Protein AF-A0A383ELG8-F1 (afdb_monomer)

InterPro domains:
  IPR058347 Repeat of unknown function DUF8034 [PF26099] (7-144)

pLDDT: mean 90.19, std 11.23, range [37.0, 98.69]

Solvent-accessible surface area (backbone atoms only — not comparable to full-atom values): 13829 Å² total; per-residue (Å²): 122,75,59,72,79,44,43,66,60,60,70,58,37,57,91,90,68,76,60,49,63,42,65,76,41,77,53,100,89,43,75,39,68,71,36,73,69,72,54,61,62,47,51,51,52,17,67,74,66,47,40,67,75,38,45,52,53,42,52,58,47,56,77,45,38,58,56,72,48,67,64,74,74,69,77,79,60,93,56,56,58,88,58,56,52,21,49,53,34,28,48,70,70,74,23,85,64,41,75,61,47,41,46,50,24,50,47,54,48,27,54,53,15,48,51,48,52,71,69,52,86,58,84,90,60,100,67,64,93,59,56,67,70,72,31,57,48,81,81,53,33,55,56,32,36,34,50,18,53,17,73,55,46,50,72,95,76,47,71,62,71,24,56,34,35,45,26,14,66,88,79,70,39,82,39,71,37,86,53,49,49,57,36,42,58,37,76,56,75,91,47,74,44,70,51,76,42,76,71,46,93,85,59,90,81,66,72,46,79,38,33,16,61,84,58,84,44,77,81,88,76,86,85,80,96,75,79,93,64,135

Mean predicted aligned error: 5.75 Å

Radius of gyration: 20.04 Å; Cα contacts (8 Å, |Δi|>4): 305; chains: 1; bounding box: 47×46×68 Å

Organism: NCBI:txid408172

Structure (mmCIF, N/CA/C/O backbone):
data_AF-A0A383ELG8-F1
#
_entry.id   AF-A0A383ELG8-F1
#
loop_
_atom_site.group_PDB
_atom_site.id
_atom_site.type_symbol
_atom_site.label_atom_id
_atom_site.label_alt_id
_atom_site.label_comp_id
_atom_site.label_asym_id
_atom_site.label_entity_id
_atom_site.label_seq_id
_atom_site.pdbx_PDB_ins_code
_atom_site.Cartn_x
_atom_site.Cartn_y
_atom_site.Cartn_z
_atom_site.occupancy
_atom_site.B_iso_or_equiv
_atom_site.auth_seq_id
_atom_site.auth_comp_id
_atom_site.auth_asym_id
_atom_site.auth_atom_id
_atom_site.pdbx_PDB_model_num
ATOM 1 N N . SER A 1 1 ? 17.542 9.458 -19.291 1.00 38.78 1 SER A N 1
ATOM 2 C CA . SER A 1 1 ? 16.949 8.175 -19.722 1.00 38.78 1 SER A CA 1
ATOM 3 C C . SER A 1 1 ? 16.063 7.657 -18.601 1.00 38.78 1 SER A C 1
ATOM 5 O O . SER A 1 1 ? 16.467 7.790 -17.453 1.00 38.78 1 SER A O 1
ATOM 7 N N . VAL A 1 2 ? 14.877 7.112 -18.900 1.00 37.00 2 VAL A N 1
ATOM 8 C CA . VAL A 1 2 ? 13.980 6.496 -17.893 1.00 37.00 2 VAL A CA 1
ATOM 9 C C . VAL A 1 2 ? 14.554 5.161 -17.383 1.00 37.00 2 VAL A C 1
ATOM 11 O O . VAL A 1 2 ? 14.179 4.702 -16.311 1.00 37.00 2 VAL A O 1
ATOM 14 N N . GLY A 1 3 ? 15.545 4.593 -18.087 1.00 42.16 3 GLY A N 1
ATOM 15 C CA . GLY A 1 3 ? 16.193 3.328 -17.726 1.00 42.16 3 GLY A CA 1
ATOM 16 C C . GLY A 1 3 ? 16.844 3.304 -16.339 1.00 42.16 3 GLY A C 1
ATOM 17 O O . GLY A 1 3 ? 16.884 2.250 -15.719 1.00 42.16 3 GLY A O 1
ATOM 18 N N . ALA A 1 4 ? 17.257 4.453 -15.787 1.00 51.06 4 ALA A N 1
ATOM 19 C CA . ALA A 1 4 ? 17.816 4.513 -14.431 1.00 51.06 4 ALA A CA 1
ATOM 20 C C . ALA A 1 4 ? 16.806 4.094 -13.341 1.00 51.06 4 ALA A C 1
ATOM 22 O O . ALA A 1 4 ? 17.214 3.587 -12.299 1.00 51.06 4 ALA A O 1
ATOM 23 N N . ASN A 1 5 ? 15.500 4.267 -13.585 1.00 52.88 5 ASN A N 1
ATOM 24 C CA . ASN A 1 5 ? 14.454 3.856 -12.641 1.00 52.88 5 ASN A CA 1
ATOM 25 C C . ASN A 1 5 ? 14.253 2.335 -12.630 1.00 52.88 5 ASN A C 1
ATOM 27 O O . ASN A 1 5 ? 13.874 1.777 -11.607 1.00 52.88 5 ASN A O 1
ATOM 31 N N . TRP A 1 6 ? 14.539 1.675 -13.754 1.00 59.53 6 TRP A N 1
ATOM 32 C CA . TRP A 1 6 ? 14.357 0.235 -13.931 1.00 59.53 6 TRP A CA 1
ATOM 33 C C . TRP A 1 6 ? 15.642 -0.560 -13.752 1.00 59.53 6 TRP A C 1
ATOM 35 O O . TRP A 1 6 ? 15.575 -1.779 -13.672 1.00 59.53 6 TRP A O 1
ATOM 45 N N . GLN A 1 7 ? 16.794 0.108 -13.640 1.00 65.62 7 GLN A N 1
ATOM 46 C CA . GLN A 1 7 ? 18.091 -0.542 -13.468 1.00 65.62 7 GLN A CA 1
ATOM 47 C C . GLN A 1 7 ? 18.055 -1.545 -12.311 1.00 65.62 7 GLN A C 1
ATOM 49 O O . GLN A 1 7 ? 18.445 -2.681 -12.497 1.00 65.62 7 GLN A O 1
ATOM 54 N N . LYS A 1 8 ? 17.457 -1.187 -11.167 1.00 65.88 8 LYS A N 1
ATOM 55 C CA . LYS A 1 8 ? 17.310 -2.115 -10.033 1.00 65.88 8 LYS A CA 1
ATOM 56 C C . LYS A 1 8 ? 16.473 -3.352 -10.353 1.00 65.88 8 LYS A C 1
ATOM 58 O O . LYS A 1 8 ? 16.806 -4.429 -9.883 1.00 65.88 8 LYS A O 1
ATOM 63 N N . GLN A 1 9 ? 15.389 -3.195 -11.113 1.00 64.62 9 GLN A N 1
ATOM 64 C CA . GLN A 1 9 ? 14.548 -4.326 -11.504 1.00 64.62 9 GLN A CA 1
ATOM 65 C C . GLN A 1 9 ? 15.221 -5.186 -12.569 1.00 64.62 9 GLN A C 1
ATOM 67 O O . GLN A 1 9 ? 15.068 -6.393 -12.541 1.00 64.62 9 GLN A O 1
ATOM 72 N N . LEU A 1 10 ? 15.978 -4.587 -13.488 1.00 70.94 10 LEU A N 1
ATOM 73 C CA . LEU A 1 10 ? 16.745 -5.328 -14.485 1.00 70.94 10 LEU A CA 1
ATOM 74 C C . LEU A 1 10 ? 17.946 -6.049 -13.856 1.00 70.94 10 LEU A C 1
ATOM 76 O O . LEU A 1 10 ? 18.213 -7.191 -14.208 1.00 70.94 10 LEU A O 1
ATOM 80 N N . ASP A 1 11 ? 18.622 -5.417 -12.895 1.00 73.38 11 ASP A N 1
ATOM 81 C CA . ASP A 1 11 ? 19.733 -5.999 -12.132 1.00 73.38 11 ASP A CA 1
ATOM 82 C C . ASP A 1 11 ? 19.259 -7.123 -11.190 1.00 73.38 11 ASP A C 1
ATOM 84 O O . ASP A 1 11 ? 20.055 -7.976 -10.802 1.00 73.38 11 ASP A O 1
ATOM 88 N N . ALA A 1 12 ? 17.975 -7.126 -10.812 1.00 73.81 12 ALA A N 1
ATOM 89 C CA . ALA A 1 12 ? 17.364 -8.173 -9.993 1.00 73.81 12 ALA A CA 1
ATOM 90 C C . ALA A 1 12 ? 17.005 -9.439 -10.792 1.00 73.81 12 ALA A C 1
ATOM 92 O O . ALA A 1 12 ? 16.760 -10.482 -10.184 1.00 73.81 12 ALA A O 1
ATOM 93 N N . ILE A 1 13 ? 16.999 -9.373 -12.130 1.00 78.19 13 ILE A N 1
ATOM 94 C CA . ILE A 1 13 ? 16.749 -10.537 -12.984 1.00 78.19 13 ILE A CA 1
ATOM 95 C C . ILE A 1 13 ? 17.952 -11.485 -12.873 1.00 78.19 13 ILE A C 1
ATOM 97 O O . ILE A 1 13 ? 19.084 -11.066 -13.142 1.00 78.19 13 ILE A O 1
ATOM 101 N N . PRO A 1 14 ? 17.751 -12.768 -12.518 1.00 77.69 14 PRO A N 1
ATOM 102 C CA . PRO A 1 14 ? 18.849 -13.719 -12.436 1.00 77.69 14 PRO A CA 1
ATOM 103 C C . PRO A 1 14 ? 19.605 -13.838 -13.765 1.00 77.69 14 PRO A C 1
ATOM 105 O O . PRO A 1 14 ? 19.027 -13.811 -14.852 1.00 77.69 14 PRO A O 1
ATOM 108 N N . HIS A 1 15 ? 20.927 -13.987 -13.689 1.00 77.31 15 HIS A N 1
ATOM 109 C CA . HIS A 1 15 ? 21.760 -14.053 -14.886 1.00 77.31 15 HIS A CA 1
ATOM 110 C C . HIS A 1 15 ? 21.336 -15.215 -15.804 1.00 77.31 15 HIS A C 1
ATOM 112 O O . HIS A 1 15 ? 21.420 -16.380 -15.422 1.00 77.31 15 HIS A O 1
ATOM 118 N N . GLY A 1 16 ? 20.976 -14.898 -17.051 1.00 79.44 16 GLY A N 1
ATOM 119 C CA . GLY A 1 16 ? 20.555 -15.875 -18.064 1.00 79.44 16 GLY A CA 1
ATOM 120 C C . GLY A 1 16 ? 19.039 -16.054 -18.184 1.00 79.44 16 GLY A C 1
ATOM 121 O O . GLY A 1 16 ? 18.591 -16.676 -19.148 1.00 79.44 16 GLY A O 1
ATOM 122 N N . GLU A 1 17 ? 18.258 -15.470 -17.274 1.00 83.06 17 GLU A N 1
ATOM 123 C CA . GLU A 1 17 ? 16.799 -15.419 -17.370 1.00 83.06 17 GLU A CA 1
ATOM 124 C C . GLU A 1 17 ? 16.348 -14.391 -18.415 1.00 83.06 17 GLU A C 1
ATOM 126 O O . GLU A 1 17 ? 16.986 -13.358 -18.647 1.00 83.06 17 GLU A O 1
ATOM 131 N N . LYS A 1 18 ? 15.209 -14.668 -19.054 1.00 86.88 18 LYS A N 1
ATOM 132 C CA . LYS A 1 18 ? 14.508 -13.706 -19.911 1.00 86.88 18 LYS A CA 1
ATOM 133 C C . LYS A 1 18 ? 13.308 -13.182 -19.142 1.00 86.88 18 LYS A C 1
ATOM 135 O O . LYS A 1 18 ? 12.544 -13.973 -18.610 1.00 86.88 18 LYS A O 1
ATOM 140 N N . THR A 1 19 ? 13.105 -11.870 -19.150 1.00 89.81 19 THR A N 1
ATOM 141 C CA . THR A 1 19 ? 11.897 -11.262 -18.583 1.00 89.81 19 THR A CA 1
ATOM 142 C C . THR A 1 19 ? 10.970 -10.756 -19.681 1.00 89.81 19 THR A C 1
ATOM 144 O O . THR A 1 19 ? 11.404 -10.453 -20.799 1.00 89.81 19 THR A O 1
ATOM 147 N N . PHE A 1 20 ? 9.690 -10.635 -19.357 1.00 92.06 20 PHE A N 1
ATOM 148 C CA . PHE A 1 20 ? 8.711 -9.984 -20.209 1.00 92.06 20 PHE A CA 1
ATOM 149 C C . PHE A 1 20 ? 8.945 -8.475 -20.280 1.00 92.06 20 PHE A C 1
ATOM 151 O O . PHE A 1 20 ? 9.076 -7.794 -19.266 1.00 92.06 20 PHE A O 1
ATOM 158 N N . LEU A 1 21 ? 8.989 -7.955 -21.506 1.00 91.81 21 LEU A N 1
ATOM 159 C CA . LEU A 1 21 ? 9.166 -6.536 -21.789 1.00 91.81 21 LEU A CA 1
ATOM 160 C C . LEU A 1 21 ? 8.016 -6.041 -22.662 1.00 91.81 21 LEU A C 1
ATOM 162 O O . LEU A 1 21 ? 7.545 -6.751 -23.554 1.00 91.81 21 LEU A O 1
ATOM 166 N N . VAL A 1 22 ? 7.620 -4.791 -22.450 1.00 92.62 22 VAL A N 1
ATOM 167 C CA . VAL A 1 22 ? 6.652 -4.075 -23.287 1.00 92.62 22 VAL A CA 1
ATOM 168 C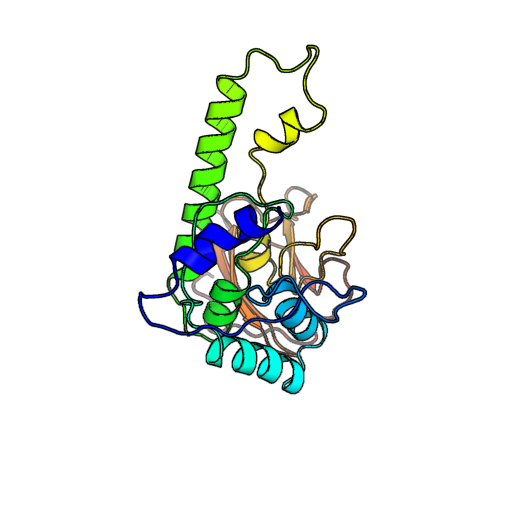 C . VAL A 1 22 ? 7.301 -2.810 -23.852 1.00 92.62 22 VAL A C 1
ATOM 170 O O . VAL A 1 22 ? 8.224 -2.273 -23.234 1.00 92.62 22 VAL A O 1
ATOM 173 N N . PRO A 1 23 ? 6.878 -2.325 -25.029 1.00 94.56 23 PRO A N 1
ATOM 174 C CA . PRO A 1 23 ? 7.469 -1.132 -25.611 1.00 94.56 23 PRO A CA 1
ATOM 175 C C . PRO A 1 23 ? 6.854 0.120 -24.982 1.00 94.56 23 PRO A C 1
ATOM 177 O O . PRO A 1 23 ? 5.633 0.269 -24.945 1.00 94.56 23 PRO A O 1
ATOM 180 N N . TYR A 1 24 ? 7.690 1.042 -24.508 1.00 92.81 24 TYR A N 1
ATOM 181 C CA . TYR A 1 24 ? 7.221 2.278 -23.868 1.00 92.81 24 TYR A CA 1
ATOM 182 C C . TYR A 1 24 ? 7.079 3.444 -24.853 1.00 92.81 24 TYR A C 1
ATOM 184 O O . TYR A 1 24 ? 6.503 4.478 -24.508 1.00 92.81 24 TYR A O 1
ATOM 192 N N . ARG A 1 25 ? 7.620 3.322 -26.073 1.00 93.94 25 ARG A N 1
ATOM 193 C CA . ARG A 1 25 ? 7.633 4.405 -27.064 1.00 93.94 25 ARG A CA 1
ATOM 194 C C . ARG A 1 25 ? 7.343 3.900 -28.468 1.00 93.94 25 ARG A C 1
ATOM 196 O O . ARG A 1 25 ? 7.714 2.787 -28.831 1.00 93.94 25 ARG A O 1
ATOM 203 N N . TYR A 1 26 ? 6.732 4.766 -29.269 1.00 95.81 26 TYR A N 1
ATOM 204 C CA . TYR A 1 26 ? 6.498 4.559 -30.694 1.00 95.81 26 TYR A CA 1
ATOM 205 C C . TYR A 1 26 ? 7.083 5.732 -31.477 1.00 95.81 26 TYR A C 1
ATOM 207 O O . TYR A 1 26 ? 6.899 6.885 -31.085 1.00 95.81 26 TYR A O 1
ATOM 215 N N . GLY A 1 27 ? 7.806 5.446 -32.554 1.00 95.62 27 GLY A N 1
ATOM 216 C CA . GLY A 1 27 ? 8.381 6.454 -33.444 1.00 95.62 27 GLY A CA 1
ATOM 217 C C . GLY A 1 27 ? 8.339 6.004 -34.899 1.00 95.62 27 GLY A C 1
ATOM 218 O O . GLY A 1 27 ? 7.716 4.996 -35.225 1.00 95.62 27 GLY A O 1
ATOM 219 N N . ASP A 1 28 ? 9.041 6.726 -35.771 1.00 96.31 28 ASP A N 1
ATOM 220 C CA . ASP A 1 28 ? 9.007 6.490 -37.224 1.00 96.31 28 ASP A CA 1
ATOM 221 C C . ASP A 1 28 ? 9.488 5.082 -37.628 1.00 96.31 28 ASP A C 1
ATOM 223 O O . ASP A 1 28 ? 9.066 4.549 -38.650 1.00 96.31 28 ASP A O 1
ATOM 227 N N . ALA A 1 29 ? 10.335 4.453 -36.804 1.00 95.19 29 ALA A N 1
ATOM 228 C CA . ALA A 1 29 ? 10.816 3.079 -36.983 1.00 95.19 29 ALA A CA 1
ATOM 229 C C . ALA A 1 29 ? 9.978 2.019 -36.230 1.00 95.19 29 ALA A C 1
ATOM 231 O O . ALA A 1 29 ? 10.386 0.861 -36.136 1.00 95.19 29 ALA A O 1
ATOM 232 N N . GLY A 1 30 ? 8.822 2.398 -35.680 1.00 97.25 30 GLY A N 1
ATOM 233 C CA . GLY A 1 30 ? 7.942 1.531 -34.898 1.00 97.25 30 GLY A CA 1
ATOM 234 C C . GLY A 1 30 ? 8.183 1.601 -33.387 1.00 97.25 30 GLY A C 1
ATOM 235 O O . GLY A 1 30 ? 8.622 2.618 -32.847 1.00 97.25 30 GLY A O 1
ATOM 236 N N . TRP A 1 31 ? 7.838 0.516 -32.690 1.00 96.94 31 TRP A N 1
ATOM 237 C CA . TRP A 1 31 ? 7.945 0.394 -31.234 1.00 96.94 31 TRP A CA 1
ATOM 238 C C . TRP A 1 31 ? 9.399 0.242 -30.766 1.00 96.94 31 TRP A C 1
ATOM 240 O O . TRP A 1 31 ? 10.152 -0.577 -31.292 1.00 96.94 31 TRP A O 1
ATOM 250 N N . PHE A 1 32 ? 9.781 0.988 -29.732 1.00 94.69 32 PHE A N 1
ATOM 251 C CA . PHE A 1 32 ? 11.103 0.929 -29.108 1.00 94.69 32 PHE A CA 1
ATOM 252 C C . PHE A 1 32 ? 11.014 1.216 -27.600 1.00 94.69 32 PHE A C 1
ATOM 254 O O . PHE A 1 32 ? 9.925 1.408 -27.059 1.00 94.69 32 PHE A O 1
ATOM 261 N N . ASP A 1 33 ? 12.167 1.251 -26.922 1.00 90.31 33 ASP A N 1
ATOM 262 C CA . ASP A 1 33 ? 12.258 1.443 -25.464 1.00 90.31 33 ASP A CA 1
ATOM 263 C C . ASP A 1 33 ? 11.552 0.310 -24.693 1.00 90.31 33 ASP A C 1
ATOM 265 O O . ASP A 1 33 ? 10.607 0.531 -23.940 1.00 90.31 33 ASP A O 1
ATOM 269 N N . TRP A 1 34 ? 11.980 -0.929 -24.952 1.00 90.12 34 TRP A N 1
ATOM 270 C CA . TRP A 1 34 ? 11.440 -2.136 -24.323 1.00 90.12 34 TRP A CA 1
ATOM 271 C C . TRP A 1 34 ? 11.890 -2.230 -22.863 1.00 90.12 34 TRP A C 1
ATOM 273 O O . TRP A 1 34 ? 13.088 -2.292 -22.588 1.00 90.12 34 TRP A O 1
ATOM 283 N N . GLN A 1 35 ? 10.935 -2.231 -21.935 1.00 88.25 35 GLN A N 1
ATOM 284 C CA . GLN A 1 35 ? 11.172 -2.205 -20.486 1.00 88.25 35 GLN A CA 1
ATOM 285 C C . GLN A 1 35 ? 10.201 -3.159 -19.765 1.00 88.25 35 GLN A C 1
ATOM 287 O O . GLN A 1 35 ? 9.169 -3.513 -20.348 1.00 88.25 35 GLN A O 1
ATOM 292 N N . PRO A 1 36 ? 10.506 -3.586 -18.521 1.00 88.38 36 PRO A N 1
ATOM 293 C CA . PRO A 1 36 ? 9.551 -4.313 -17.686 1.00 88.38 36 PRO A CA 1
ATOM 294 C C . PRO A 1 36 ? 8.245 -3.530 -17.554 1.00 88.38 36 PRO A C 1
ATOM 296 O O . PRO A 1 36 ? 8.263 -2.299 -17.491 1.00 88.38 36 PRO A O 1
ATOM 299 N N . MET A 1 37 ? 7.111 -4.228 -17.545 1.00 89.31 37 MET A N 1
ATOM 300 C CA . MET A 1 37 ? 5.810 -3.571 -17.459 1.00 89.31 37 MET A CA 1
ATOM 301 C C . MET A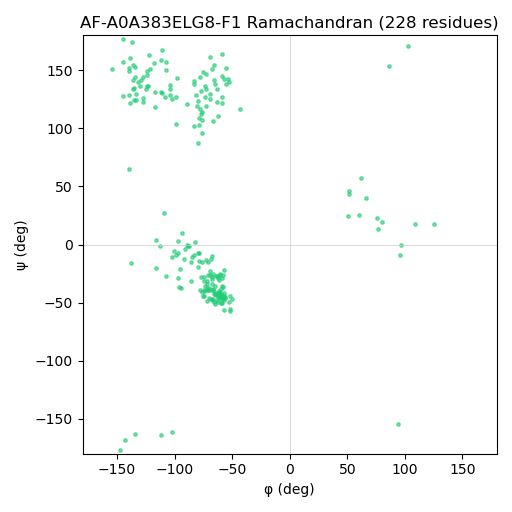 1 37 ? 5.524 -3.194 -16.006 1.00 89.31 37 MET A C 1
ATOM 303 O O . MET A 1 37 ? 5.467 -4.043 -15.129 1.00 89.31 37 MET A O 1
ATOM 307 N N . SER A 1 38 ? 5.276 -1.911 -15.745 1.00 87.50 38 SER A N 1
ATOM 308 C CA . SER A 1 38 ? 4.892 -1.472 -14.400 1.00 87.50 38 SER A CA 1
ATOM 309 C C . SER A 1 38 ? 3.613 -2.171 -13.918 1.00 87.50 38 SER A C 1
ATOM 311 O O . SER A 1 38 ? 2.568 -2.074 -14.568 1.00 87.50 38 SER A O 1
ATOM 313 N N . ALA A 1 39 ? 3.674 -2.792 -12.736 1.00 91.88 39 ALA A N 1
ATOM 314 C CA . ALA A 1 39 ? 2.512 -3.381 -12.069 1.00 91.88 39 ALA A CA 1
ATOM 315 C C . ALA A 1 39 ? 1.499 -2.337 -11.564 1.00 91.88 39 ALA A C 1
ATOM 317 O O . ALA A 1 39 ? 0.364 -2.694 -11.256 1.00 91.88 39 ALA A O 1
ATOM 318 N N . LEU A 1 40 ? 1.874 -1.051 -11.541 1.00 91.06 40 LEU A N 1
ATOM 319 C CA . LEU A 1 40 ? 1.034 0.049 -11.069 1.00 91.06 40 LEU A CA 1
ATOM 320 C C . LEU A 1 40 ? -0.345 0.039 -11.744 1.00 91.06 40 LEU A C 1
ATOM 322 O O . LEU A 1 40 ? -1.359 -0.089 -11.075 1.00 91.06 40 LEU A O 1
ATOM 326 N N . TYR A 1 41 ? -0.434 0.095 -13.073 1.00 92.12 41 TYR A N 1
ATOM 327 C CA . TYR A 1 41 ? -1.754 0.192 -13.712 1.00 92.12 41 TYR A CA 1
ATOM 328 C C . TYR A 1 41 ? -2.617 -1.075 -13.570 1.00 92.12 41 TYR A C 1
ATOM 330 O O . TYR A 1 41 ? -3.785 -0.929 -13.203 1.00 92.12 41 TYR A O 1
ATOM 338 N N . PRO A 1 42 ? -2.102 -2.300 -13.806 1.00 95.81 42 PRO A N 1
ATOM 339 C CA . PRO A 1 42 ? -2.880 -3.520 -13.590 1.00 95.81 42 PRO A CA 1
ATOM 340 C C . PRO A 1 42 ? -3.405 -3.656 -12.158 1.00 95.81 42 PRO A C 1
ATOM 342 O O . PRO A 1 42 ? -4.583 -3.955 -11.973 1.00 95.81 42 PRO A O 1
ATOM 345 N N . VAL A 1 43 ? -2.566 -3.376 -11.153 1.00 96.94 43 VAL A N 1
ATOM 346 C CA . VAL A 1 43 ? -2.962 -3.485 -9.743 1.00 96.94 43 VAL A CA 1
ATOM 347 C C . VAL A 1 43 ? -4.026 -2.454 -9.381 1.00 96.94 43 VAL A C 1
ATOM 349 O O . VAL A 1 43 ? -4.961 -2.789 -8.664 1.00 96.94 43 VAL A O 1
ATOM 352 N N . TYR A 1 44 ? -3.953 -1.225 -9.896 1.00 95.19 44 TYR A N 1
ATOM 353 C CA . TYR A 1 44 ? -4.975 -0.213 -9.607 1.00 95.19 44 TYR A CA 1
ATOM 354 C C . TYR A 1 44 ? -6.301 -0.509 -10.304 1.00 95.19 44 TYR A C 1
ATOM 356 O O . TYR A 1 44 ? -7.356 -0.271 -9.721 1.00 95.19 44 TYR A O 1
ATOM 364 N N . LEU A 1 45 ? -6.262 -1.023 -11.538 1.00 95.94 45 LEU A N 1
ATOM 365 C CA . LEU A 1 45 ? -7.471 -1.437 -12.252 1.00 95.94 45 LEU A CA 1
ATOM 366 C C . LEU A 1 45 ? -8.171 -2.571 -11.508 1.00 95.94 45 LEU A C 1
ATOM 368 O O . LEU A 1 45 ? -9.359 -2.448 -11.216 1.00 95.94 45 LEU A O 1
ATOM 372 N N . TRP A 1 46 ? -7.420 -3.609 -11.126 1.00 98.00 46 TRP A N 1
ATOM 373 C CA . TRP A 1 46 ? -7.932 -4.677 -10.273 1.00 98.00 46 TRP A CA 1
ATOM 374 C C . TRP A 1 46 ? -8.452 -4.140 -8.941 1.00 98.00 46 TRP A C 1
ATOM 376 O O . TRP A 1 46 ? -9.545 -4.503 -8.523 1.00 98.00 46 TRP A O 1
ATOM 386 N N . HIS A 1 47 ? -7.710 -3.252 -8.279 1.00 97.19 47 HIS A N 1
ATOM 387 C CA . HIS A 1 47 ? -8.111 -2.7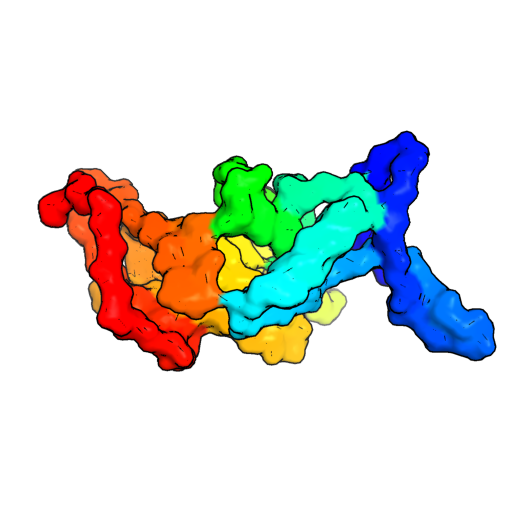26 -6.979 1.00 97.19 47 HIS A CA 1
ATOM 388 C C . HIS A 1 47 ? -9.438 -1.958 -7.047 1.00 97.19 47 HIS A C 1
ATOM 390 O O . HIS A 1 47 ? -10.296 -2.108 -6.178 1.00 97.19 47 HIS A O 1
ATOM 396 N N . LEU A 1 48 ? -9.626 -1.155 -8.095 1.00 94.75 48 LEU A N 1
ATOM 397 C CA . LEU A 1 48 ? -10.831 -0.353 -8.268 1.00 94.75 48 LEU A CA 1
ATOM 398 C C . LEU A 1 48 ? -12.035 -1.200 -8.697 1.00 94.75 48 LEU A C 1
ATOM 400 O O . LEU A 1 48 ? -13.156 -0.939 -8.262 1.00 94.75 48 LEU A O 1
ATOM 404 N N . SER A 1 49 ? -11.819 -2.181 -9.573 1.00 96.25 49 SER A N 1
ATOM 405 C CA . SER A 1 49 ? -12.896 -2.999 -10.129 1.00 96.25 49 SER A CA 1
ATOM 406 C C . SER A 1 49 ? -13.264 -4.188 -9.241 1.00 96.25 49 SER A C 1
ATOM 408 O O . SER A 1 49 ? -14.417 -4.618 -9.249 1.00 96.25 49 SER A O 1
ATOM 410 N N . MET A 1 50 ? -12.282 -4.725 -8.510 1.00 96.25 50 MET A N 1
ATOM 411 C CA . MET A 1 50 ? -12.311 -6.007 -7.800 1.00 96.25 50 MET A CA 1
ATOM 412 C C . MET A 1 50 ? -12.774 -7.183 -8.675 1.00 96.25 50 MET A C 1
ATOM 414 O O . MET A 1 50 ? -13.297 -8.169 -8.161 1.00 96.25 50 MET A O 1
ATOM 418 N N . ARG A 1 51 ? -12.623 -7.080 -10.002 1.00 97.94 51 ARG A N 1
ATOM 419 C CA . ARG A 1 51 ? -13.049 -8.118 -10.945 1.00 97.94 51 ARG A CA 1
ATOM 420 C C . ARG A 1 51 ? -11.994 -9.210 -11.077 1.00 97.94 51 ARG A C 1
ATOM 422 O O . ARG A 1 51 ? -10.803 -8.920 -11.203 1.00 97.94 51 ARG A O 1
ATOM 429 N N . ASP A 1 52 ? -12.453 -10.452 -11.173 1.00 97.81 52 ASP A N 1
ATOM 430 C CA . ASP A 1 52 ? -11.581 -11.615 -11.364 1.00 97.81 52 ASP A CA 1
ATOM 431 C C . ASP A 1 52 ? -10.763 -11.515 -12.660 1.00 97.81 52 ASP A C 1
ATOM 433 O O . ASP A 1 52 ? -9.576 -11.819 -12.667 1.00 97.81 52 ASP A O 1
ATOM 437 N N . ASP A 1 53 ? -11.344 -10.998 -13.749 1.00 98.06 53 ASP A N 1
ATOM 438 C CA . ASP A 1 53 ? -10.620 -10.873 -15.017 1.00 98.06 53 ASP A CA 1
ATOM 439 C C . ASP A 1 53 ? -9.505 -9.821 -14.971 1.00 98.06 53 ASP A C 1
ATOM 441 O O . ASP A 1 53 ? -8.547 -9.950 -15.731 1.00 98.06 53 ASP A O 1
ATOM 445 N N . ASP A 1 54 ? -9.610 -8.804 -14.103 1.00 98.31 54 ASP A N 1
ATOM 446 C CA . ASP A 1 54 ? -8.523 -7.862 -13.812 1.00 98.31 54 ASP A CA 1
ATOM 447 C C . ASP A 1 54 ? -7.435 -8.513 -12.952 1.00 98.31 54 ASP A C 1
ATOM 449 O O . ASP A 1 54 ? -6.250 -8.330 -13.238 1.00 98.31 54 ASP A O 1
ATOM 453 N N . TRP A 1 55 ? -7.822 -9.333 -11.968 1.00 98.00 55 TRP A N 1
ATOM 454 C CA . TRP A 1 55 ? -6.881 -10.128 -11.174 1.00 98.00 55 TRP A CA 1
ATOM 455 C C . TRP A 1 55 ? -6.067 -11.081 -12.052 1.00 98.00 55 TRP A C 1
ATOM 457 O O . TRP A 1 55 ? -4.842 -11.118 -11.972 1.00 98.00 55 TRP A O 1
ATOM 467 N N . GLU A 1 56 ? -6.718 -11.772 -12.989 1.00 98.19 56 GLU A N 1
ATOM 468 C CA . GLU A 1 56 ? -6.035 -12.619 -13.966 1.00 98.19 56 GLU A CA 1
ATOM 469 C C . GLU A 1 56 ? -5.020 -11.837 -14.820 1.00 98.19 56 GLU A C 1
ATOM 471 O O . GLU A 1 56 ? -4.033 -12.411 -15.278 1.00 98.19 56 GLU A O 1
ATOM 476 N N . ARG A 1 57 ? -5.222 -10.528 -15.071 1.00 97.00 57 ARG A N 1
ATOM 477 C CA . ARG A 1 57 ? -4.214 -9.702 -15.772 1.00 97.00 57 ARG A CA 1
ATOM 478 C C . ARG A 1 57 ? -2.967 -9.515 -14.912 1.00 97.00 57 ARG A C 1
ATOM 480 O O . ARG A 1 57 ? -1.870 -9.542 -15.467 1.00 97.00 57 ARG A O 1
ATOM 487 N N . VAL A 1 58 ? -3.140 -9.326 -13.602 1.00 97.75 58 VAL A N 1
ATOM 488 C CA . VAL A 1 58 ? -2.046 -9.199 -12.627 1.00 97.75 58 VAL A CA 1
ATOM 489 C C . VAL A 1 58 ? -1.270 -10.513 -12.534 1.00 97.75 58 VAL A C 1
ATOM 491 O O . VAL A 1 58 ? -0.056 -10.502 -12.716 1.00 97.75 58 VAL A O 1
ATOM 494 N N . GLU A 1 59 ? -1.959 -11.645 -12.376 1.00 97.62 59 GLU A N 1
ATOM 495 C CA . GLU A 1 59 ? -1.331 -12.976 -12.320 1.00 97.62 59 GLU A CA 1
ATOM 496 C C . GLU A 1 59 ? -0.565 -13.296 -13.614 1.00 97.62 59 GLU A C 1
ATOM 498 O O . GLU A 1 59 ? 0.609 -13.656 -13.569 1.00 97.62 59 GLU A O 1
ATOM 503 N N . ARG A 1 60 ? -1.160 -13.053 -14.792 1.00 96.31 60 ARG A N 1
ATOM 504 C CA . ARG A 1 60 ? -0.459 -13.250 -16.077 1.00 96.31 60 ARG A CA 1
ATOM 505 C C . ARG A 1 60 ? 0.765 -12.356 -16.248 1.00 96.31 60 ARG A C 1
ATOM 507 O O . ARG A 1 60 ? 1.649 -12.701 -17.032 1.00 96.31 60 ARG A O 1
ATOM 514 N N . LEU A 1 61 ? 0.784 -11.174 -15.628 1.00 95.62 61 LEU A N 1
ATOM 515 C CA . LEU A 1 61 ? 1.968 -10.320 -15.636 1.00 95.62 61 LEU A CA 1
ATOM 516 C C . LEU A 1 61 ? 3.048 -10.928 -14.737 1.00 95.62 61 LEU A C 1
ATOM 518 O O . LEU A 1 61 ? 4.172 -11.099 -15.199 1.00 95.62 61 LEU A O 1
ATOM 522 N N . GLN A 1 62 ? 2.690 -11.325 -13.514 1.00 95.12 62 GLN A N 1
ATOM 523 C CA . GLN A 1 62 ? 3.597 -11.982 -12.574 1.00 95.12 62 GLN A CA 1
ATOM 524 C C . GLN A 1 62 ? 4.231 -13.250 -13.159 1.00 95.12 62 GLN A C 1
ATOM 526 O O . GLN A 1 62 ? 5.442 -13.409 -13.085 1.00 95.12 62 GLN A O 1
ATOM 531 N N . GLU A 1 63 ? 3.446 -14.120 -13.800 1.00 94.44 63 GLU A N 1
ATOM 532 C CA . GLU A 1 63 ? 3.937 -15.355 -14.435 1.00 94.44 63 GLU A CA 1
ATOM 533 C C . GLU A 1 63 ? 4.963 -15.110 -15.552 1.00 94.44 63 GLU A C 1
ATOM 535 O O . GLU A 1 63 ? 5.760 -15.989 -15.881 1.00 94.44 63 GLU A O 1
ATOM 540 N N . LYS A 1 64 ? 4.910 -13.937 -16.188 1.00 92.38 64 LYS A N 1
ATOM 541 C CA . LYS A 1 64 ? 5.759 -13.581 -17.328 1.00 92.38 64 LYS A CA 1
ATOM 542 C C . LYS A 1 64 ? 7.005 -12.797 -16.929 1.00 92.38 64 LYS A C 1
ATOM 544 O O . LYS A 1 64 ? 7.955 -12.732 -17.714 1.00 92.38 64 LYS A O 1
ATOM 549 N N . GLU A 1 65 ? 7.000 -12.159 -15.766 1.00 90.50 65 GLU A N 1
ATOM 550 C CA . GLU A 1 65 ? 8.159 -11.441 -15.255 1.00 90.50 65 GLU A CA 1
ATOM 551 C C . GLU A 1 65 ? 9.128 -12.395 -14.555 1.00 90.50 65 GLU A C 1
ATOM 553 O O . GLU A 1 65 ? 8.733 -13.257 -13.781 1.00 90.50 65 GLU A O 1
ATOM 558 N N . ALA A 1 66 ? 10.425 -12.205 -14.791 1.00 88.88 66 ALA A N 1
ATOM 559 C CA . ALA A 1 66 ? 11.464 -12.975 -14.103 1.00 88.88 66 ALA A CA 1
ATOM 560 C C . ALA A 1 66 ? 11.766 -12.453 -12.682 1.00 88.88 66 ALA A C 1
ATOM 562 O O . ALA A 1 66 ? 12.550 -13.056 -11.952 1.00 88.88 66 ALA A O 1
ATOM 563 N N . ASN A 1 67 ? 11.193 -11.307 -12.303 1.00 85.75 67 ASN A N 1
ATOM 564 C CA . ASN A 1 67 ? 11.440 -10.671 -11.014 1.00 85.75 67 ASN A CA 1
ATOM 565 C C . ASN A 1 67 ? 10.660 -11.360 -9.895 1.00 85.75 67 ASN A C 1
ATOM 567 O O . ASN A 1 67 ? 9.508 -11.749 -10.067 1.00 85.75 67 ASN A O 1
ATOM 571 N N . ASP A 1 68 ? 11.262 -11.431 -8.711 1.00 89.88 68 ASP A N 1
ATOM 572 C CA . ASP A 1 68 ? 10.581 -11.919 -7.516 1.00 89.88 68 ASP A CA 1
ATOM 573 C C . ASP A 1 68 ? 9.630 -10.847 -6.961 1.00 89.88 68 ASP A C 1
ATOM 575 O O . ASP A 1 68 ? 10.046 -9.849 -6.365 1.00 89.88 68 ASP A O 1
ATOM 579 N N . TRP A 1 69 ? 8.330 -11.080 -7.146 1.00 94.00 69 TRP A N 1
ATOM 580 C CA . TRP A 1 69 ? 7.263 -10.189 -6.694 1.00 94.00 69 TRP A CA 1
ATOM 581 C C . TRP A 1 69 ? 7.131 -10.109 -5.173 1.00 94.00 69 TRP A C 1
ATOM 583 O O . TRP A 1 69 ? 6.421 -9.236 -4.694 1.00 94.00 69 TRP A O 1
ATOM 593 N N . ASN A 1 70 ? 7.803 -10.962 -4.395 1.00 95.44 70 ASN A N 1
ATOM 594 C CA . ASN A 1 70 ? 7.781 -10.873 -2.935 1.00 95.44 70 ASN A CA 1
ATOM 595 C C . ASN A 1 70 ? 8.812 -9.884 -2.374 1.00 95.44 70 ASN A C 1
ATOM 597 O O . ASN A 1 70 ? 8.769 -9.554 -1.184 1.00 95.44 70 ASN A O 1
ATOM 601 N N . GLN A 1 71 ? 9.742 -9.386 -3.194 1.00 92.75 71 GLN A N 1
ATOM 602 C CA . GLN A 1 71 ? 10.798 -8.510 -2.698 1.00 92.75 71 GLN A CA 1
ATOM 603 C C . GLN A 1 71 ? 10.288 -7.111 -2.360 1.00 92.75 71 GLN A C 1
ATOM 605 O O . GLN A 1 71 ? 9.559 -6.465 -3.106 1.00 92.75 71 GLN A O 1
ATOM 610 N N . VAL A 1 72 ? 10.752 -6.623 -1.213 1.00 93.81 72 VAL A N 1
ATOM 611 C CA . VAL A 1 72 ? 10.559 -5.251 -0.745 1.00 93.81 72 VAL A CA 1
ATOM 612 C C . VAL A 1 72 ? 11.933 -4.603 -0.643 1.00 93.81 72 VAL A C 1
ATOM 614 O O . VAL A 1 72 ? 12.845 -5.174 -0.034 1.00 93.81 72 VAL A O 1
ATOM 617 N N . HIS A 1 73 ? 12.079 -3.401 -1.199 1.00 90.19 73 HIS A N 1
ATOM 618 C CA . HIS A 1 73 ? 13.332 -2.656 -1.177 1.00 90.19 73 HIS A CA 1
ATOM 619 C C . HIS A 1 73 ? 13.117 -1.242 -0.646 1.00 90.19 73 HIS A C 1
ATOM 621 O O . HIS A 1 73 ? 12.148 -0.570 -0.965 1.00 90.19 73 HIS A O 1
ATOM 627 N N . SER A 1 74 ? 14.087 -0.715 0.098 1.00 88.88 74 SER A N 1
ATOM 628 C CA . SER A 1 74 ? 14.062 0.705 0.444 1.00 88.88 74 SER A CA 1
ATOM 629 C C . SER A 1 74 ? 14.546 1.541 -0.746 1.00 88.88 74 SER A C 1
ATOM 631 O O . SER A 1 74 ? 15.732 1.537 -1.094 1.00 88.88 74 SER A O 1
ATOM 633 N N . PHE A 1 75 ? 13.641 2.272 -1.395 1.00 85.19 75 PHE A N 1
ATOM 634 C CA . PHE A 1 75 ? 13.979 3.223 -2.456 1.00 85.19 75 PHE A CA 1
ATOM 635 C C . PHE A 1 75 ? 13.062 4.449 -2.430 1.00 85.19 75 PHE A C 1
ATOM 637 O O . PHE A 1 75 ? 12.187 4.584 -1.582 1.00 85.19 75 PHE A O 1
ATOM 644 N N . ARG A 1 76 ? 13.342 5.395 -3.326 1.00 79.62 76 ARG A N 1
ATOM 645 C CA . ARG A 1 76 ? 12.513 6.569 -3.580 1.00 79.62 76 ARG A CA 1
ATOM 646 C C . ARG A 1 76 ? 12.368 6.707 -5.080 1.00 79.62 76 ARG A C 1
ATOM 648 O O . ARG A 1 76 ? 13.379 6.829 -5.771 1.00 79.62 76 ARG A O 1
ATOM 655 N N . ASP A 1 77 ? 11.137 6.746 -5.554 1.00 79.81 77 ASP A N 1
ATOM 656 C CA . ASP A 1 77 ? 10.810 7.129 -6.917 1.00 79.81 77 ASP A CA 1
ATOM 657 C C . ASP A 1 77 ? 10.053 8.474 -6.914 1.00 79.81 77 ASP A C 1
ATOM 659 O O . ASP A 1 77 ? 10.118 9.244 -5.949 1.00 79.81 77 ASP A O 1
ATOM 663 N N . LYS A 1 78 ? 9.397 8.816 -8.024 1.00 79.06 78 LYS A N 1
ATOM 664 C CA . LYS A 1 78 ? 8.605 10.047 -8.115 1.00 79.06 78 LYS A CA 1
ATOM 665 C C . LYS A 1 78 ? 7.248 9.926 -7.410 1.00 79.06 78 LYS A C 1
ATOM 667 O O . LYS A 1 78 ? 6.727 10.946 -6.967 1.00 79.06 78 LYS A O 1
ATOM 672 N N . HIS A 1 79 ? 6.696 8.717 -7.326 1.00 80.81 79 HIS A N 1
ATOM 673 C CA . HIS A 1 79 ? 5.388 8.440 -6.734 1.00 80.81 79 HIS A CA 1
ATOM 674 C C . HIS A 1 79 ? 5.459 8.233 -5.213 1.00 80.81 79 HIS A C 1
ATOM 676 O O . HIS A 1 79 ? 4.433 8.317 -4.540 1.00 80.81 79 HIS A O 1
ATOM 682 N N . ASP A 1 80 ? 6.666 8.011 -4.680 1.00 85.19 80 ASP A N 1
ATOM 683 C CA . ASP A 1 80 ? 6.882 7.460 -3.340 1.00 85.19 80 ASP A CA 1
ATOM 684 C C . ASP A 1 80 ? 6.071 6.160 -3.169 1.00 85.19 80 ASP A C 1
ATOM 686 O O . ASP A 1 80 ? 5.370 5.980 -2.176 1.00 85.19 80 ASP A O 1
ATOM 690 N N . ALA A 1 81 ? 6.122 5.329 -4.220 1.00 87.81 81 ALA A N 1
ATOM 691 C CA . ALA A 1 81 ? 5.383 4.081 -4.413 1.00 87.81 81 ALA A CA 1
ATOM 692 C C . ALA A 1 81 ? 6.323 2.972 -4.937 1.00 87.81 81 ALA A C 1
ATOM 694 O O . ALA A 1 81 ? 7.549 3.132 -4.940 1.00 87.81 81 ALA A O 1
ATOM 695 N N . GLY A 1 82 ? 5.747 1.900 -5.485 1.00 89.38 82 GLY A N 1
ATOM 696 C CA . GLY A 1 82 ? 6.456 0.853 -6.217 1.00 89.38 82 GLY A CA 1
ATOM 697 C C . GLY A 1 82 ? 6.556 -0.479 -5.471 1.00 89.38 82 GLY A C 1
ATOM 698 O O . GLY A 1 82 ? 7.397 -1.310 -5.817 1.00 89.38 82 GLY A O 1
ATOM 699 N N . HIS A 1 83 ? 5.719 -0.680 -4.452 1.00 94.56 83 HIS A N 1
ATOM 700 C CA . HIS A 1 83 ? 5.534 -1.956 -3.763 1.00 94.56 83 HIS A CA 1
ATOM 701 C C . HIS A 1 83 ? 4.175 -2.601 -4.068 1.00 94.56 83 HIS A C 1
ATOM 703 O O . HIS A 1 83 ? 3.657 -3.367 -3.255 1.00 94.56 83 HIS A O 1
ATOM 709 N N . GLU A 1 84 ? 3.584 -2.325 -5.234 1.00 95.50 84 GLU A N 1
ATOM 710 C CA . GLU A 1 84 ? 2.327 -2.947 -5.656 1.00 95.50 84 GLU A CA 1
ATOM 711 C C . GLU A 1 84 ? 2.459 -4.471 -5.765 1.00 95.50 84 GLU A C 1
ATOM 713 O O . GLU A 1 84 ? 1.601 -5.180 -5.246 1.00 95.50 84 GLU A O 1
ATOM 718 N N . GLN A 1 85 ? 3.543 -4.974 -6.370 1.00 96.19 85 GLN A N 1
ATOM 719 C CA . GLN A 1 85 ? 3.803 -6.414 -6.519 1.00 96.19 85 GLN A CA 1
ATOM 720 C C . GLN A 1 85 ? 3.838 -7.175 -5.177 1.00 96.19 85 GLN A C 1
ATOM 722 O O . GLN A 1 85 ? 3.033 -8.096 -4.993 1.00 96.19 85 GLN A O 1
ATOM 727 N N . PRO A 1 86 ? 4.692 -6.803 -4.200 1.00 97.50 86 PRO A N 1
ATOM 728 C CA . PRO A 1 86 ? 4.743 -7.523 -2.930 1.00 97.50 86 PRO A CA 1
ATOM 729 C C . PRO A 1 86 ? 3.474 -7.349 -2.096 1.00 97.50 86 PRO A C 1
ATOM 731 O O . PRO A 1 86 ? 3.119 -8.272 -1.360 1.00 97.50 86 PRO A O 1
ATOM 734 N N . TRP A 1 87 ? 2.761 -6.229 -2.249 1.00 98.38 87 TRP A N 1
ATOM 735 C CA . TRP A 1 87 ? 1.476 -6.003 -1.594 1.00 98.38 87 TRP A CA 1
ATOM 736 C C . TRP A 1 87 ? 0.375 -6.931 -2.114 1.00 98.38 87 TRP A C 1
ATOM 738 O O . TRP A 1 87 ? -0.317 -7.557 -1.311 1.00 98.38 87 TRP A O 1
ATOM 748 N N . VAL A 1 88 ? 0.215 -7.078 -3.435 1.00 98.06 88 VAL A N 1
ATOM 749 C CA . VAL A 1 88 ? -0.814 -7.983 -3.975 1.00 98.06 88 VAL A CA 1
ATOM 750 C C . VAL A 1 88 ? -0.507 -9.446 -3.672 1.00 98.06 88 VAL A C 1
ATOM 752 O O . VAL A 1 88 ? -1.425 -10.203 -3.366 1.00 98.06 88 VAL A O 1
ATOM 755 N N . ASN A 1 89 ? 0.772 -9.839 -3.636 1.00 98.12 89 ASN A N 1
ATOM 756 C CA . ASN A 1 89 ? 1.146 -11.174 -3.169 1.00 98.12 89 ASN A CA 1
ATOM 757 C C . ASN A 1 89 ? 0.826 -11.383 -1.686 1.00 98.12 89 ASN A C 1
ATOM 759 O O . ASN A 1 89 ? 0.424 -12.482 -1.310 1.00 98.12 89 ASN A O 1
ATOM 763 N N . PHE A 1 90 ? 0.966 -10.358 -0.843 1.00 98.69 90 PHE A N 1
ATOM 764 C CA . PHE A 1 90 ? 0.535 -10.433 0.552 1.00 98.69 90 PHE A CA 1
ATOM 765 C C . PHE A 1 90 ? -0.978 -10.635 0.662 1.00 98.69 90 PHE A C 1
ATOM 767 O O . PHE A 1 90 ? -1.410 -11.560 1.347 1.00 98.69 90 PHE A O 1
ATOM 774 N N . LEU A 1 91 ? -1.773 -9.851 -0.074 1.00 98.38 91 LEU A N 1
ATOM 775 C CA . LEU A 1 91 ? -3.234 -9.998 -0.108 1.00 98.38 91 LEU A CA 1
ATOM 776 C C . LEU A 1 91 ? -3.683 -11.368 -0.643 1.00 98.38 91 LEU A C 1
ATOM 778 O O . LEU A 1 91 ? -4.721 -11.876 -0.226 1.00 98.38 91 LEU A O 1
ATOM 782 N N . ALA A 1 92 ? -2.896 -11.975 -1.534 1.00 97.19 92 ALA A N 1
ATOM 783 C CA . ALA A 1 92 ? -3.099 -13.332 -2.039 1.00 97.19 92 ALA A CA 1
ATOM 784 C C . ALA A 1 92 ? -2.550 -14.438 -1.108 1.00 97.19 92 ALA A C 1
ATOM 786 O O . ALA A 1 92 ? -2.599 -15.617 -1.456 1.00 97.19 92 ALA A O 1
ATOM 787 N N . GLY A 1 93 ? -1.995 -14.083 0.058 1.00 97.69 93 GLY A N 1
ATOM 788 C CA . GLY A 1 93 ? -1.453 -15.027 1.042 1.00 97.69 93 GLY A CA 1
ATOM 789 C C . GLY A 1 93 ? -0.078 -15.618 0.698 1.00 97.69 93 GLY A C 1
ATOM 790 O O . GLY A 1 93 ? 0.340 -16.590 1.322 1.00 97.69 93 GLY A O 1
ATOM 791 N N . ARG A 1 94 ? 0.637 -15.056 -0.284 1.00 97.62 94 ARG A N 1
ATOM 792 C CA . ARG A 1 94 ? 1.930 -15.552 -0.802 1.00 97.62 94 ARG A CA 1
ATOM 793 C C . ARG A 1 94 ? 3.160 -14.800 -0.274 1.00 97.62 94 ARG A C 1
ATOM 795 O O . ARG A 1 94 ? 4.280 -15.198 -0.584 1.00 97.62 94 ARG A O 1
ATOM 802 N N . ASN A 1 95 ? 2.964 -13.726 0.497 1.00 98.00 95 ASN A N 1
ATOM 803 C CA . ASN A 1 95 ? 4.033 -12.855 1.007 1.00 98.00 95 ASN A CA 1
ATOM 804 C C . ASN A 1 95 ? 3.773 -12.427 2.463 1.00 98.00 95 ASN A C 1
ATOM 806 O O . ASN A 1 95 ? 3.479 -11.268 2.743 1.00 98.00 95 ASN A O 1
ATOM 810 N N . SER A 1 96 ? 3.777 -13.377 3.401 1.00 97.88 96 SER A N 1
ATOM 811 C CA . SER A 1 96 ? 3.322 -13.150 4.785 1.00 97.88 96 SER A CA 1
ATOM 812 C C . SER A 1 96 ? 4.193 -12.186 5.603 1.00 97.88 96 SER A C 1
ATOM 814 O O . SER A 1 96 ? 3.702 -11.583 6.551 1.00 97.88 96 SER A O 1
ATOM 816 N N . ASP A 1 97 ? 5.474 -12.042 5.259 1.00 98.00 97 ASP A N 1
ATOM 817 C CA . ASP A 1 97 ? 6.448 -11.140 5.894 1.00 98.00 97 ASP A CA 1
ATOM 818 C C . ASP A 1 97 ? 6.375 -9.698 5.358 1.00 98.00 97 ASP A C 1
ATOM 820 O O . ASP A 1 97 ? 6.981 -8.783 5.927 1.00 98.00 97 ASP A O 1
ATOM 824 N N . TYR A 1 98 ? 5.611 -9.464 4.287 1.00 98.50 98 TYR A N 1
ATOM 825 C CA . TYR A 1 98 ? 5.460 -8.154 3.662 1.00 98.50 98 TYR A CA 1
ATOM 826 C C . TYR A 1 98 ? 5.107 -7.020 4.639 1.00 98.50 98 TYR A C 1
ATOM 828 O O . TYR A 1 98 ? 5.789 -5.992 4.568 1.00 98.50 98 TYR A O 1
ATOM 836 N N . PRO A 1 99 ? 4.130 -7.152 5.568 1.00 98.50 99 PRO A N 1
ATOM 837 C CA . PRO A 1 99 ? 3.767 -6.052 6.462 1.00 98.50 99 PRO A CA 1
ATOM 838 C C . PRO A 1 99 ? 4.925 -5.541 7.320 1.00 98.50 99 PRO A C 1
ATOM 840 O O . PRO A 1 99 ? 5.034 -4.339 7.565 1.00 98.50 99 PRO A O 1
ATOM 843 N N . GLU A 1 100 ? 5.815 -6.426 7.766 1.00 98.25 100 GLU A N 1
ATOM 844 C CA . GLU A 1 100 ? 7.006 -6.035 8.524 1.00 98.25 100 GLU A CA 1
ATOM 845 C C . GLU A 1 100 ? 8.059 -5.414 7.602 1.00 98.25 100 GLU A C 1
ATOM 847 O O . GLU A 1 100 ? 8.618 -4.353 7.902 1.00 98.25 100 GLU A O 1
ATOM 852 N N . ARG A 1 101 ? 8.289 -6.029 6.437 1.00 98.19 101 ARG A N 1
ATOM 853 C CA . ARG A 1 101 ? 9.312 -5.585 5.484 1.00 98.19 101 ARG A CA 1
ATOM 854 C C . ARG A 1 101 ? 9.023 -4.214 4.894 1.00 98.19 101 ARG A C 1
ATOM 856 O O . ARG A 1 101 ? 9.944 -3.402 4.812 1.00 98.19 101 ARG A O 1
ATOM 863 N N . ILE A 1 102 ? 7.778 -3.921 4.513 1.00 97.69 102 ILE A N 1
ATOM 864 C CA . ILE A 1 102 ? 7.419 -2.609 3.958 1.00 97.69 102 ILE A CA 1
ATOM 865 C C . ILE A 1 102 ? 7.571 -1.505 5.007 1.00 97.69 102 ILE A C 1
ATOM 867 O O . ILE A 1 102 ? 8.148 -0.459 4.718 1.00 97.69 102 ILE A O 1
ATOM 871 N N . GLN A 1 103 ? 7.180 -1.763 6.259 1.00 96.81 103 GLN A N 1
ATOM 872 C CA . GLN A 1 103 ? 7.404 -0.819 7.356 1.00 96.81 103 GLN A CA 1
ATOM 873 C C . GLN A 1 103 ? 8.896 -0.579 7.599 1.00 96.81 103 GLN A C 1
ATOM 875 O O . GLN A 1 103 ? 9.311 0.569 7.768 1.00 96.81 103 GLN A O 1
ATOM 880 N N . GLN A 1 104 ? 9.722 -1.628 7.559 1.00 96.88 104 GLN A N 1
ATOM 881 C CA . GLN A 1 104 ? 11.171 -1.487 7.690 1.00 96.88 104 GLN A CA 1
ATOM 882 C C . GLN A 1 104 ? 11.775 -0.688 6.523 1.00 96.88 104 GLN A C 1
ATOM 884 O O . GLN A 1 104 ? 12.594 0.207 6.752 1.00 96.88 104 GLN A O 1
ATOM 889 N N . ALA A 1 105 ? 11.354 -0.957 5.284 1.00 94.44 105 ALA A N 1
ATOM 890 C CA . ALA A 1 105 ? 11.810 -0.236 4.098 1.00 94.44 105 ALA A CA 1
ATOM 891 C C . ALA A 1 105 ? 11.441 1.258 4.155 1.00 94.44 105 ALA A C 1
ATOM 893 O O . ALA A 1 105 ? 12.295 2.114 3.878 1.00 94.44 105 ALA A O 1
ATOM 894 N N . THR A 1 106 ? 10.214 1.581 4.579 1.00 94.31 106 THR A N 1
ATOM 895 C CA . THR A 1 106 ? 9.748 2.957 4.799 1.00 94.31 106 THR A CA 1
ATOM 896 C C . THR A 1 106 ? 10.497 3.634 5.946 1.00 94.31 106 THR A C 1
ATOM 898 O O . THR A 1 106 ? 10.932 4.777 5.800 1.00 94.31 106 THR A O 1
ATOM 901 N N . TYR A 1 107 ? 10.735 2.938 7.062 1.00 94.69 107 TYR A N 1
ATOM 902 C CA . TYR A 1 107 ? 11.505 3.472 8.189 1.00 94.69 107 TYR A CA 1
ATOM 903 C C . TYR A 1 107 ? 12.946 3.819 7.787 1.00 94.69 107 TYR A C 1
ATOM 905 O O . TYR A 1 107 ? 13.443 4.892 8.128 1.00 94.69 107 TYR A O 1
ATOM 913 N N . GLN A 1 108 ? 13.600 2.973 6.984 1.00 93.38 108 GLN A N 1
ATOM 914 C CA . GLN A 1 108 ? 14.927 3.264 6.432 1.00 93.38 108 GLN A CA 1
ATOM 915 C C . GLN A 1 108 ? 14.931 4.549 5.585 1.00 93.38 108 GLN A C 1
ATOM 917 O O . GLN A 1 108 ? 15.836 5.377 5.737 1.00 93.38 108 GLN A O 1
ATOM 922 N N . GLN A 1 109 ? 13.915 4.763 4.734 1.00 91.69 109 GLN A N 1
ATOM 923 C CA . GLN A 1 109 ? 13.778 6.018 3.982 1.00 91.69 109 GLN A CA 1
ATOM 924 C C . GLN A 1 109 ? 13.586 7.212 4.914 1.00 91.69 109 GLN A C 1
ATOM 926 O O . GLN A 1 109 ? 14.249 8.233 4.730 1.00 91.69 109 GLN A O 1
ATOM 931 N N . LEU A 1 110 ? 12.725 7.079 5.921 1.00 93.31 110 LEU A N 1
ATOM 932 C CA . LEU A 1 110 ? 12.455 8.127 6.898 1.00 93.31 110 LEU A CA 1
ATOM 933 C C . LEU A 1 110 ? 13.741 8.519 7.643 1.00 93.31 110 LEU A C 1
ATOM 935 O O . LEU A 1 110 ? 14.094 9.697 7.661 1.00 93.31 110 LEU A O 1
ATOM 939 N N . CYS A 1 111 ? 14.501 7.557 8.178 1.00 93.81 111 CYS A N 1
ATOM 940 C CA . CYS A 1 111 ? 15.789 7.811 8.833 1.00 93.81 111 CYS A CA 1
ATOM 941 C C . CYS A 1 111 ? 16.787 8.516 7.909 1.00 93.81 111 CYS A C 1
ATOM 943 O O . CYS A 1 111 ? 17.385 9.519 8.303 1.00 93.81 111 CYS A O 1
ATOM 945 N N . ARG A 1 112 ? 16.941 8.025 6.671 1.00 92.25 112 ARG A N 1
ATOM 946 C CA . ARG A 1 112 ? 17.834 8.623 5.670 1.00 92.25 112 ARG A CA 1
ATOM 947 C C . ARG A 1 112 ? 17.452 10.074 5.370 1.00 92.25 112 ARG A C 1
ATOM 949 O O . ARG A 1 112 ? 18.320 10.942 5.359 1.00 92.25 112 ARG A O 1
ATOM 956 N N . ARG A 1 113 ? 16.164 10.342 5.141 1.00 91.19 113 ARG A N 1
ATOM 957 C CA . ARG A 1 113 ? 15.652 11.676 4.795 1.00 91.19 113 ARG A CA 1
ATOM 958 C C . ARG A 1 113 ? 15.721 12.636 5.982 1.00 91.19 113 ARG A C 1
ATOM 960 O O . ARG A 1 113 ? 16.173 13.757 5.805 1.00 91.19 113 ARG A O 1
ATOM 967 N N . MET A 1 114 ? 15.422 12.183 7.203 1.00 93.38 114 MET A N 1
ATOM 968 C CA . MET A 1 114 ? 15.641 12.988 8.413 1.00 93.38 114 MET A CA 1
ATOM 969 C C . MET A 1 114 ? 17.115 13.361 8.605 1.00 93.38 114 MET A C 1
ATOM 971 O O . MET A 1 114 ? 17.413 14.494 8.979 1.00 93.38 114 MET A O 1
ATOM 975 N N . ALA A 1 115 ? 18.044 12.430 8.361 1.00 92.69 115 ALA A N 1
ATOM 976 C CA . ALA A 1 115 ? 19.475 12.721 8.423 1.00 92.69 115 ALA A CA 1
ATOM 977 C C . ALA A 1 115 ? 19.885 13.747 7.355 1.00 92.69 115 ALA A C 1
ATOM 979 O O . ALA A 1 115 ? 20.606 14.691 7.668 1.00 92.69 115 ALA A O 1
ATOM 980 N N . GLN A 1 116 ? 19.363 13.609 6.131 1.00 90.62 116 GLN A N 1
ATOM 981 C CA . GLN A 1 116 ? 19.563 14.579 5.056 1.00 90.62 116 GLN A CA 1
ATOM 982 C C . GLN A 1 116 ? 19.044 15.968 5.452 1.00 90.62 116 GLN A C 1
ATOM 984 O O . GLN A 1 116 ? 19.811 16.918 5.385 1.00 90.62 116 GLN A O 1
ATOM 989 N N . THR A 1 117 ? 17.805 16.086 5.944 1.00 89.25 117 THR A N 1
ATOM 990 C CA . THR A 1 117 ? 17.232 17.362 6.411 1.00 89.25 117 THR A CA 1
ATOM 991 C C . THR A 1 117 ? 18.057 18.006 7.524 1.00 89.25 117 THR A C 1
ATOM 993 O O . THR A 1 117 ? 18.178 19.222 7.561 1.00 89.25 117 THR A O 1
ATOM 996 N N . ARG A 1 118 ? 18.636 17.219 8.440 1.00 90.50 118 ARG A N 1
ATOM 997 C CA . ARG A 1 118 ? 19.492 17.752 9.516 1.00 90.50 118 ARG A CA 1
ATOM 998 C C . ARG A 1 118 ? 20.846 18.251 9.013 1.00 90.50 118 ARG A C 1
ATOM 1000 O O . ARG A 1 118 ? 21.391 19.183 9.592 1.00 90.50 118 ARG A O 1
ATOM 1007 N N . ALA A 1 119 ? 21.405 17.600 7.996 1.00 90.75 119 ALA A N 1
ATOM 1008 C CA . ALA A 1 119 ? 22.687 17.980 7.405 1.00 90.75 119 ALA A CA 1
ATOM 1009 C C . ALA A 1 119 ? 22.563 19.157 6.423 1.00 90.75 119 ALA A C 1
ATOM 1011 O O . ALA A 1 119 ? 23.556 19.817 6.129 1.00 90.75 119 ALA A O 1
ATOM 1012 N N . ASP A 1 120 ? 21.357 19.411 5.926 1.00 87.69 120 ASP A N 1
ATOM 1013 C CA . ASP A 1 120 ? 21.051 20.429 4.931 1.00 87.69 120 ASP A CA 1
ATOM 1014 C C . ASP A 1 120 ? 21.258 21.851 5.483 1.00 87.69 120 ASP A C 1
ATOM 1016 O O . ASP A 1 120 ? 20.480 22.336 6.302 1.00 87.69 120 ASP A O 1
ATOM 1020 N N . GLN A 1 121 ? 22.336 22.510 5.046 1.00 87.00 121 GLN A N 1
ATOM 1021 C CA . GLN A 1 121 ? 22.651 23.912 5.375 1.00 87.00 121 GLN A CA 1
ATOM 1022 C C . GLN A 1 121 ? 22.077 24.904 4.358 1.00 87.00 121 GLN A C 1
ATOM 1024 O O . GLN A 1 121 ? 22.212 26.115 4.509 1.00 87.00 121 GLN A O 1
ATOM 1029 N N . ASP A 1 122 ? 21.462 24.368 3.315 1.00 82.06 122 ASP A N 1
ATOM 1030 C CA . ASP A 1 122 ? 21.069 25.083 2.123 1.00 82.06 122 ASP A CA 1
ATOM 1031 C C . ASP A 1 122 ? 19.583 25.499 2.223 1.00 82.06 122 ASP A C 1
ATOM 1033 O O . ASP A 1 122 ? 19.189 26.545 1.723 1.00 82.06 122 ASP A O 1
ATOM 1037 N N . VAL A 1 123 ? 18.720 24.771 2.948 1.00 70.69 123 VAL A N 1
ATOM 1038 C CA . VAL A 1 123 ? 17.278 25.103 3.064 1.00 70.69 123 VAL A CA 1
ATOM 1039 C C . VAL A 1 123 ? 17.003 26.604 3.268 1.00 70.69 123 VAL A C 1
ATOM 1041 O O . VAL A 1 123 ? 17.342 27.191 4.292 1.00 70.69 123 VAL A O 1
ATOM 1044 N N . GLY A 1 124 ? 16.309 27.215 2.301 1.00 66.75 124 GLY A N 1
ATOM 1045 C CA . GLY A 1 124 ? 15.920 28.628 2.345 1.00 66.75 124 GLY A CA 1
ATOM 1046 C C . GLY A 1 124 ? 16.847 29.592 1.597 1.00 66.75 124 GLY A C 1
ATOM 1047 O O . GLY A 1 124 ? 16.535 30.782 1.556 1.00 66.75 124 GLY A O 1
ATOM 1048 N N . THR A 1 125 ? 17.927 29.117 0.965 1.00 77.19 125 THR A N 1
ATOM 1049 C CA . THR A 1 125 ? 18.739 29.929 0.037 1.00 77.19 125 THR A CA 1
ATOM 1050 C C . THR A 1 125 ? 18.438 29.592 -1.442 1.00 77.19 125 THR A C 1
ATOM 1052 O O . THR A 1 125 ? 17.361 29.073 -1.755 1.00 77.19 125 THR A O 1
ATOM 1055 N N . GLN A 1 126 ? 19.315 29.938 -2.394 1.00 77.50 126 GLN A N 1
ATOM 1056 C CA . GLN A 1 126 ? 19.105 29.627 -3.816 1.00 77.50 126 GLN A CA 1
ATOM 1057 C C . GLN A 1 126 ? 19.381 28.143 -4.102 1.00 77.50 126 GLN A C 1
ATOM 1059 O O . GLN A 1 126 ? 20.518 27.757 -4.365 1.00 77.50 126 GLN A O 1
ATOM 1064 N N . HIS A 1 127 ? 18.329 27.320 -4.114 1.00 77.69 127 HIS A N 1
ATOM 1065 C CA . HIS A 1 127 ? 18.431 25.890 -4.426 1.00 77.69 127 HIS A CA 1
ATOM 1066 C C . HIS A 1 127 ? 17.566 25.476 -5.600 1.00 77.69 127 HIS A C 1
ATOM 1068 O O . HIS A 1 127 ? 16.618 26.150 -6.004 1.00 77.69 127 HIS A O 1
ATOM 1074 N N . HIS A 1 128 ? 17.894 24.297 -6.120 1.00 83.12 128 HIS A N 1
ATOM 1075 C CA . HIS A 1 128 ? 17.086 23.619 -7.112 1.00 83.12 128 HIS A CA 1
ATOM 1076 C C . HIS A 1 128 ? 15.641 23.438 -6.614 1.00 83.12 128 HIS A C 1
ATOM 1078 O O . HIS A 1 128 ? 15.410 23.033 -5.475 1.00 83.12 128 HIS A O 1
ATOM 1084 N N . ILE A 1 129 ? 14.657 23.662 -7.490 1.00 80.56 129 ILE A N 1
ATOM 1085 C CA . ILE A 1 129 ? 13.224 23.642 -7.142 1.00 80.56 129 ILE A CA 1
ATOM 1086 C C . ILE A 1 129 ? 12.746 22.318 -6.515 1.00 80.56 129 ILE A C 1
ATOM 1088 O O . ILE A 1 129 ? 11.741 22.297 -5.810 1.00 80.56 129 ILE A O 1
ATOM 1092 N N . HIS A 1 130 ? 13.459 21.211 -6.744 1.00 81.25 130 HIS A N 1
ATOM 1093 C CA . HIS A 1 130 ? 13.137 19.891 -6.183 1.00 81.25 130 HIS A CA 1
ATOM 1094 C C . HIS A 1 130 ? 13.920 19.526 -4.913 1.00 81.25 130 HIS A C 1
ATOM 1096 O O . HIS A 1 130 ? 13.738 18.423 -4.406 1.00 81.25 130 HIS A O 1
ATOM 1102 N N . HIS A 1 131 ? 14.760 20.420 -4.383 1.00 82.81 131 HIS A N 1
ATOM 1103 C CA . HIS A 1 131 ? 15.615 20.154 -3.217 1.00 82.81 131 HIS A CA 1
ATOM 1104 C C . HIS A 1 131 ? 14.827 19.614 -2.013 1.00 82.81 131 HIS A C 1
ATOM 1106 O O . HIS A 1 131 ? 15.120 18.540 -1.488 1.00 82.81 131 HIS A O 1
ATOM 1112 N N . TRP A 1 132 ? 13.725 20.281 -1.664 1.00 78.50 132 TRP A N 1
ATOM 1113 C CA . TRP A 1 132 ? 12.840 19.873 -0.567 1.00 78.50 132 TRP A CA 1
ATOM 1114 C C . TRP A 1 132 ? 12.150 18.517 -0.803 1.00 78.50 132 TRP A C 1
ATOM 1116 O O . TRP A 1 132 ? 11.841 17.810 0.155 1.00 78.50 132 TRP A O 1
ATOM 1126 N N . GLN A 1 133 ? 11.938 18.106 -2.060 1.00 80.12 133 GLN A N 1
ATOM 1127 C CA . GLN A 1 133 ? 11.340 16.801 -2.380 1.00 80.12 133 GLN A CA 1
ATOM 1128 C C . GLN A 1 133 ? 12.296 15.644 -2.086 1.00 80.12 133 GLN A C 1
ATOM 1130 O O . GLN A 1 133 ? 11.846 14.526 -1.848 1.00 80.12 133 GLN A O 1
ATOM 1135 N N . TRP A 1 134 ? 13.608 15.886 -2.120 1.00 79.25 134 TRP A N 1
ATOM 1136 C CA . TRP A 1 134 ? 14.606 14.858 -1.825 1.00 79.25 134 TRP A CA 1
ATOM 1137 C C . TRP A 1 134 ? 14.698 14.558 -0.327 1.00 79.25 134 TRP A C 1
ATOM 1139 O O . TRP A 1 134 ? 14.972 13.418 0.045 1.00 79.25 134 TRP A O 1
ATOM 1149 N N . GLY A 1 135 ? 14.437 15.567 0.510 1.00 82.75 135 GLY A N 1
ATOM 1150 C CA . GLY A 1 135 ? 14.525 15.481 1.967 1.00 82.75 135 GLY A CA 1
ATOM 1151 C C . GLY A 1 135 ? 13.208 15.217 2.701 1.00 82.75 135 GLY A C 1
ATOM 1152 O O . GLY A 1 135 ? 13.259 14.999 3.903 1.00 82.75 135 GLY A O 1
ATOM 1153 N N . ASN A 1 136 ? 12.038 15.224 2.045 1.00 87.00 136 ASN A N 1
ATOM 1154 C CA . ASN A 1 136 ? 10.750 15.050 2.734 1.00 87.00 136 ASN A CA 1
ATOM 1155 C C . ASN A 1 136 ? 10.643 13.666 3.422 1.00 87.00 136 ASN A C 1
ATOM 1157 O O . ASN A 1 136 ? 10.513 12.656 2.720 1.00 87.00 136 ASN A O 1
ATOM 1161 N N . PRO A 1 137 ? 10.653 13.587 4.770 1.00 88.31 137 PRO A N 1
ATOM 1162 C CA . PRO A 1 137 ? 10.664 12.314 5.488 1.00 88.31 137 PRO A CA 1
ATOM 1163 C C . PRO A 1 137 ? 9.285 11.645 5.558 1.00 88.31 137 PRO A C 1
ATOM 1165 O O . PRO A 1 137 ? 9.188 10.517 6.036 1.00 88.31 137 PRO A O 1
ATOM 1168 N N . VAL A 1 138 ? 8.224 12.324 5.111 1.00 87.88 138 VAL A N 1
ATOM 1169 C CA . VAL A 1 138 ? 6.863 11.785 5.119 1.00 87.88 138 VAL A CA 1
ATOM 1170 C C . VAL A 1 138 ? 6.677 10.862 3.919 1.00 87.88 138 VAL A C 1
ATOM 1172 O O . VAL A 1 138 ? 6.776 11.306 2.777 1.00 87.88 138 VAL A O 1
ATOM 1175 N N . SER A 1 139 ? 6.376 9.595 4.198 1.00 89.25 139 SER A N 1
ATOM 1176 C CA . SER A 1 139 ? 5.993 8.582 3.215 1.00 89.25 139 SER A CA 1
ATOM 1177 C C . SER A 1 139 ? 4.704 7.901 3.666 1.00 89.25 139 SER A C 1
ATOM 1179 O O . SER A 1 139 ? 4.498 7.702 4.867 1.00 89.25 139 SER A O 1
ATOM 1181 N N . SER A 1 140 ? 3.819 7.593 2.720 1.00 92.88 140 SER A N 1
ATOM 1182 C CA . SER A 1 140 ? 2.464 7.109 3.009 1.00 92.88 140 SER A CA 1
ATOM 1183 C C . SER A 1 140 ? 2.178 5.696 2.517 1.00 92.88 140 SER A C 1
ATOM 1185 O O . SER A 1 140 ? 1.255 5.086 3.047 1.00 92.88 140 SER A O 1
ATOM 1187 N N . GLU A 1 141 ? 2.947 5.171 1.557 1.00 95.25 141 GLU A N 1
ATOM 1188 C CA . GLU A 1 141 ? 2.647 3.915 0.853 1.00 95.25 141 GLU A CA 1
ATOM 1189 C C . GLU A 1 141 ? 2.367 2.759 1.818 1.00 95.25 141 GLU A C 1
ATOM 1191 O O . GLU A 1 141 ? 1.275 2.196 1.790 1.00 95.25 141 GLU A O 1
ATOM 1196 N N . ALA A 1 142 ? 3.298 2.477 2.736 1.00 96.81 142 ALA A N 1
ATOM 1197 C CA . ALA A 1 142 ? 3.157 1.393 3.707 1.00 96.81 142 ALA A CA 1
ATOM 1198 C C . ALA A 1 142 ? 1.876 1.520 4.542 1.00 96.81 142 ALA A C 1
ATOM 1200 O O . ALA A 1 142 ? 1.144 0.554 4.728 1.00 96.81 142 ALA A O 1
ATOM 1201 N N . LEU A 1 143 ? 1.577 2.723 5.040 1.00 96.44 143 LEU A N 1
ATOM 1202 C CA . LEU A 1 143 ? 0.387 2.949 5.860 1.00 96.44 143 LEU A CA 1
ATOM 1203 C C . LEU A 1 143 ? -0.890 2.846 5.029 1.00 96.44 143 LEU A C 1
ATOM 1205 O O . LEU A 1 143 ? -1.889 2.318 5.509 1.00 96.44 143 LEU A O 1
ATOM 1209 N N . ILE A 1 144 ? -0.873 3.322 3.789 1.00 97.31 144 ILE A N 1
ATOM 1210 C CA . ILE A 1 144 ? -2.018 3.247 2.883 1.00 97.31 144 ILE A CA 1
ATOM 1211 C C . ILE A 1 144 ? -2.310 1.787 2.504 1.00 97.31 144 ILE A C 1
ATOM 1213 O O . ILE A 1 144 ? -3.449 1.340 2.644 1.00 97.31 144 ILE A O 1
ATOM 1217 N N . GLN A 1 145 ? -1.287 1.014 2.142 1.00 98.06 145 GLN A N 1
ATOM 1218 C CA . GLN A 1 145 ? -1.419 -0.404 1.804 1.00 98.06 145 GLN A CA 1
ATOM 1219 C C . GLN A 1 145 ? -1.856 -1.240 3.009 1.00 98.06 145 GLN A C 1
ATOM 1221 O O . GLN A 1 145 ? -2.848 -1.966 2.924 1.00 98.06 145 GLN A O 1
ATOM 1226 N N . LEU A 1 146 ? -1.167 -1.101 4.148 1.00 98.56 146 LEU A N 1
ATOM 1227 C CA . LEU A 1 146 ? -1.414 -1.934 5.323 1.00 98.56 146 LEU A CA 1
ATOM 1228 C C . LEU A 1 146 ? -2.650 -1.517 6.107 1.00 98.56 146 LEU A C 1
ATOM 1230 O O . LEU A 1 146 ? -3.365 -2.383 6.582 1.00 98.56 146 LEU A O 1
ATOM 1234 N N . THR A 1 147 ? -2.926 -0.225 6.274 1.00 98.38 147 THR A N 1
ATOM 1235 C CA . THR A 1 147 ? -4.049 0.200 7.126 1.00 98.38 147 THR A CA 1
ATOM 1236 C C . THR A 1 147 ? -5.308 0.464 6.312 1.00 98.38 147 THR A C 1
ATOM 1238 O O . THR A 1 147 ? -6.398 0.147 6.775 1.00 98.38 147 THR A O 1
ATOM 1241 N N . MET A 1 148 ? -5.196 1.010 5.099 1.00 98.38 148 MET A N 1
ATOM 1242 C CA . MET A 1 148 ? -6.358 1.455 4.318 1.00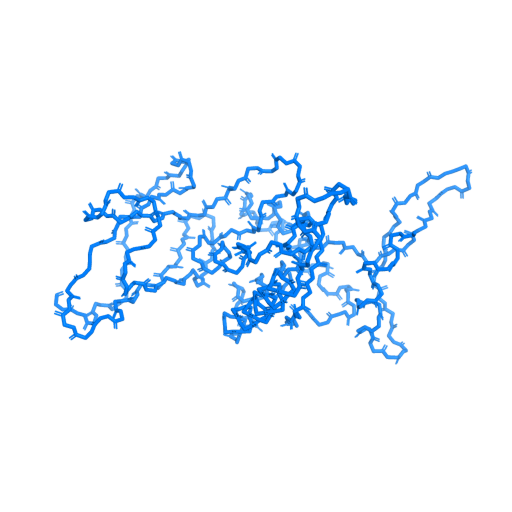 98.38 148 MET A CA 1
ATOM 1243 C C . MET A 1 148 ? -6.755 0.479 3.200 1.00 98.38 148 MET A C 1
ATOM 1245 O O . MET A 1 148 ? -7.837 0.619 2.621 1.00 98.38 148 MET A O 1
ATOM 1249 N N . GLY A 1 149 ? -5.911 -0.517 2.907 1.00 98.19 149 GLY A N 1
ATOM 1250 C CA . GLY A 1 149 ? -6.182 -1.534 1.893 1.00 98.19 149 GLY A CA 1
ATOM 1251 C C . GLY A 1 149 ? -6.217 -0.945 0.489 1.00 98.19 149 GLY A C 1
ATOM 1252 O O . GLY A 1 149 ? -7.106 -1.275 -0.293 1.00 98.19 149 GLY A O 1
ATOM 1253 N N . ALA A 1 150 ? -5.309 -0.019 0.196 1.00 97.44 150 ALA A N 1
ATOM 1254 C CA . ALA A 1 150 ? -5.272 0.713 -1.062 1.00 97.44 150 ALA A CA 1
ATOM 1255 C C . ALA A 1 150 ? -3.851 0.776 -1.619 1.00 97.44 150 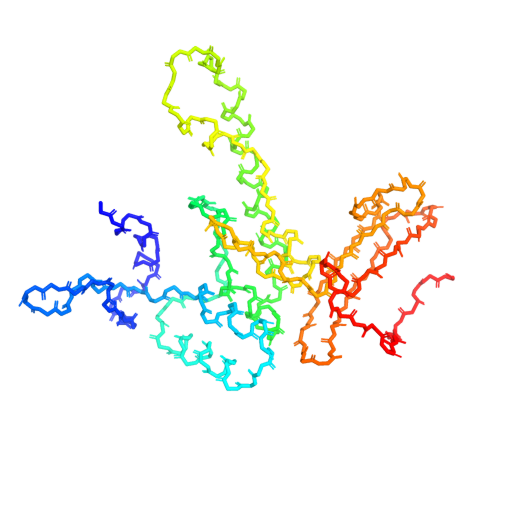ALA A C 1
ATOM 1257 O O . ALA A 1 150 ? -2.901 0.782 -0.836 1.00 97.44 150 ALA A O 1
ATOM 1258 N N . PRO A 1 151 ? -3.677 0.891 -2.942 1.00 95.69 151 PRO A N 1
ATOM 1259 C CA . PRO A 1 151 ? -2.400 1.319 -3.480 1.00 95.69 151 PRO A CA 1
ATOM 1260 C C . PRO A 1 151 ? -2.149 2.804 -3.148 1.00 95.69 151 PRO A C 1
ATOM 1262 O O . PRO A 1 151 ? -3.070 3.562 -2.827 1.00 95.69 151 PRO A O 1
ATOM 1265 N N . GLN A 1 152 ? -0.889 3.235 -3.237 1.00 94.25 152 GLN A N 1
ATOM 1266 C CA . GLN A 1 152 ? -0.497 4.643 -3.094 1.00 94.25 152 GLN A CA 1
ATOM 1267 C C . GLN A 1 152 ? -1.282 5.529 -4.093 1.00 94.25 152 GLN A C 1
ATOM 1269 O O . GLN A 1 152 ? -1.685 5.057 -5.146 1.00 94.25 152 GLN A O 1
ATOM 1274 N N . PRO A 1 153 ? -1.554 6.817 -3.857 1.00 91.81 153 PRO A N 1
ATOM 1275 C CA . PRO A 1 153 ? -2.178 7.648 -4.889 1.00 91.81 153 PRO A CA 1
ATOM 1276 C C . PRO A 1 153 ? -1.268 7.825 -6.113 1.00 91.81 153 PRO A C 1
ATOM 1278 O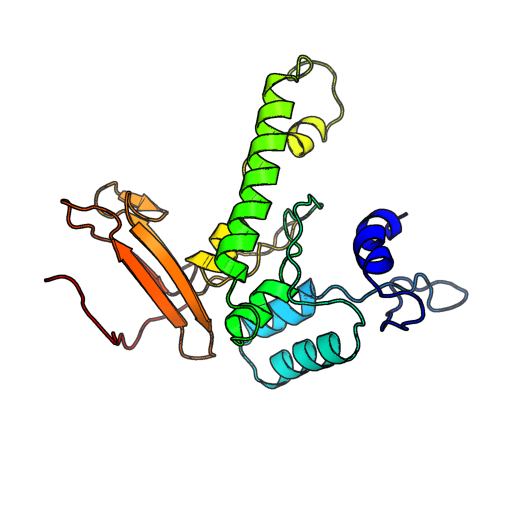 O . PRO A 1 153 ? -0.071 8.080 -5.968 1.00 91.81 153 PRO A O 1
ATOM 1281 N N . ILE A 1 154 ? -1.829 7.754 -7.327 1.00 89.69 154 ILE A N 1
ATOM 1282 C CA . ILE A 1 154 ? -1.058 8.032 -8.550 1.00 89.69 154 ILE A CA 1
ATOM 1283 C C . ILE A 1 154 ? -0.602 9.497 -8.525 1.00 89.69 154 ILE A C 1
ATOM 1285 O O . ILE A 1 154 ? -1.409 10.429 -8.445 1.00 89.69 154 ILE A O 1
ATOM 1289 N N . TYR A 1 155 ? 0.711 9.700 -8.608 1.00 80.12 155 TYR A N 1
ATOM 1290 C CA . TYR A 1 155 ? 1.341 11.015 -8.682 1.00 80.12 155 TYR A CA 1
ATOM 1291 C C . TYR A 1 155 ? 0.733 11.873 -9.810 1.00 80.12 155 TYR A C 1
ATOM 1293 O O . TYR A 1 155 ? 0.496 11.381 -10.910 1.00 80.12 155 TYR A O 1
ATOM 1301 N N . ASN A 1 156 ? 0.530 13.170 -9.543 1.00 78.62 156 ASN A N 1
ATOM 1302 C CA . ASN A 1 156 ? -0.175 14.160 -10.384 1.00 78.62 156 ASN A CA 1
ATOM 1303 C C . ASN A 1 156 ? -1.717 14.089 -10.423 1.00 78.62 156 ASN A C 1
ATOM 1305 O O . ASN A 1 156 ? -2.314 14.636 -11.347 1.00 78.62 156 ASN A O 1
ATOM 1309 N N . GLY A 1 157 ? -2.375 13.510 -9.414 1.00 75.88 157 GLY A N 1
ATOM 1310 C CA . GLY A 1 157 ? -3.814 13.743 -9.196 1.00 75.88 157 GLY A CA 1
ATOM 1311 C C . GLY A 1 157 ? -4.696 12.501 -9.122 1.00 75.88 157 GLY A C 1
ATOM 1312 O O . GLY A 1 157 ? -5.911 12.626 -9.250 1.00 75.88 157 GLY A O 1
ATOM 1313 N N . GLY A 1 158 ? -4.123 11.315 -8.902 1.00 86.00 158 GLY A N 1
ATOM 1314 C CA . GLY A 1 158 ? -4.909 10.137 -8.547 1.00 86.00 158 GLY A CA 1
ATOM 1315 C C . GLY A 1 158 ? -5.627 10.335 -7.211 1.00 86.00 158 GLY A C 1
ATOM 1316 O O . GLY A 1 158 ? -5.027 10.792 -6.236 1.00 86.00 158 GLY A O 1
ATOM 1317 N N . LEU A 1 159 ? -6.912 9.985 -7.161 1.00 91.94 159 LEU A N 1
ATOM 1318 C CA . LEU A 1 159 ? -7.656 9.926 -5.907 1.00 91.94 159 LEU A CA 1
ATOM 1319 C C . LEU A 1 159 ? -7.209 8.707 -5.095 1.00 91.94 159 LEU A C 1
ATOM 1321 O O . LEU A 1 159 ? -6.885 7.656 -5.647 1.00 91.94 159 LEU A O 1
ATOM 1325 N N . LEU A 1 160 ? -7.219 8.845 -3.770 1.00 93.88 160 LEU A N 1
ATOM 1326 C CA . LEU A 1 160 ? -6.990 7.723 -2.866 1.00 93.88 160 LEU A CA 1
ATOM 1327 C C . LEU A 1 160 ? -8.279 6.906 -2.745 1.00 93.88 160 LEU A C 1
ATOM 1329 O O . LEU A 1 160 ? -9.085 7.165 -1.859 1.00 93.88 160 LEU A O 1
ATOM 1333 N N . HIS A 1 161 ? -8.485 5.941 -3.635 1.00 94.31 161 HIS A N 1
ATOM 1334 C CA . HIS A 1 161 ? -9.562 4.962 -3.498 1.00 94.31 161 HIS A CA 1
ATOM 1335 C C . HIS A 1 161 ? -9.127 3.913 -2.485 1.00 94.31 161 HIS A C 1
ATOM 1337 O O . HIS A 1 161 ? -8.290 3.073 -2.791 1.00 94.31 161 HIS A O 1
ATOM 1343 N N . ALA A 1 162 ? -9.643 3.992 -1.263 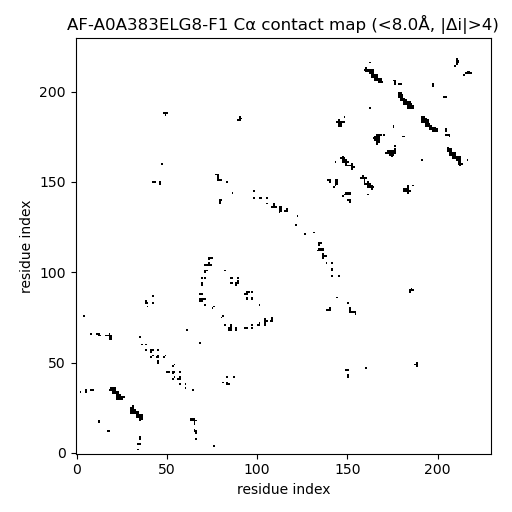1.00 97.00 162 ALA A N 1
ATOM 1344 C CA . ALA A 1 162 ? -9.281 3.062 -0.203 1.00 97.00 162 ALA A CA 1
ATOM 1345 C C . ALA A 1 162 ? -10.469 2.254 0.277 1.00 97.00 162 ALA A C 1
ATOM 1347 O O . ALA A 1 162 ? -11.604 2.694 0.167 1.00 97.00 162 ALA A O 1
ATOM 1348 N N . ARG A 1 163 ? -10.208 1.084 0.857 1.00 97.56 163 ARG A N 1
ATOM 1349 C CA . ARG A 1 163 ? -11.275 0.207 1.351 1.00 97.56 163 ARG A CA 1
ATOM 1350 C C . ARG A 1 163 ? -11.841 0.724 2.661 1.00 97.56 163 ARG A C 1
ATOM 1352 O O . ARG A 1 163 ? -13.058 0.735 2.850 1.00 97.56 163 ARG A O 1
ATOM 1359 N N . VAL A 1 164 ? -10.963 1.204 3.536 1.00 97.94 164 VAL A N 1
ATOM 1360 C CA . VAL A 1 164 ? -11.329 1.719 4.854 1.00 97.94 164 VAL A CA 1
ATOM 1361 C C . VAL A 1 164 ? -10.539 2.972 5.211 1.00 97.94 164 VAL A C 1
ATOM 1363 O O . VAL A 1 164 ? -9.401 3.167 4.778 1.00 97.94 164 VAL A O 1
ATOM 1366 N N . ARG A 1 165 ? -11.142 3.827 6.037 1.00 97.62 165 ARG A N 1
ATOM 1367 C CA . ARG A 1 165 ? -10.496 5.006 6.622 1.00 97.62 165 ARG A CA 1
ATOM 1368 C C . ARG A 1 165 ? -10.838 5.118 8.103 1.00 97.62 165 ARG A C 1
ATOM 1370 O O . ARG A 1 165 ? -11.971 4.861 8.492 1.00 97.62 165 ARG A O 1
ATOM 1377 N N . TYR A 1 166 ? -9.871 5.535 8.916 1.00 98.25 166 TYR A N 1
ATOM 1378 C CA . TYR A 1 166 ? -10.011 5.584 10.374 1.00 98.25 166 TYR A CA 1
ATOM 1379 C C . TYR A 1 166 ? -10.142 7.006 10.902 1.00 98.25 166 TYR A C 1
ATOM 1381 O O . TYR A 1 166 ? -9.566 7.946 10.341 1.00 98.25 166 TYR A O 1
ATOM 1389 N N . PHE A 1 167 ? -10.849 7.135 12.019 1.00 98.38 167 PHE A N 1
ATOM 1390 C CA . PHE A 1 167 ? -10.977 8.369 12.776 1.00 98.38 167 PHE A CA 1
ATOM 1391 C C . PHE A 1 167 ? -10.810 8.104 14.274 1.00 98.38 167 PHE A C 1
ATOM 1393 O O . PHE A 1 167 ? -11.409 7.184 14.839 1.00 98.38 167 PHE A O 1
ATOM 1400 N N . ASP A 1 168 ? -10.023 8.967 14.910 1.00 98.06 168 ASP A N 1
ATOM 1401 C CA . ASP A 1 168 ? -9.886 9.067 16.356 1.00 98.06 168 ASP A CA 1
ATOM 1402 C C . ASP A 1 168 ? -11.034 9.936 16.873 1.00 98.06 168 ASP A C 1
ATOM 1404 O O . ASP A 1 168 ? -11.039 11.162 16.715 1.00 98.06 168 ASP A O 1
ATOM 1408 N N . VAL A 1 169 ? -12.048 9.274 17.434 1.00 97.00 169 VAL A N 1
ATOM 1409 C CA . VAL A 1 169 ? -13.278 9.922 17.909 1.00 97.00 169 VAL A CA 1
ATOM 1410 C C . VAL A 1 169 ? -13.051 10.738 19.177 1.00 97.00 169 VAL A C 1
ATOM 1412 O O . VAL A 1 169 ? -13.690 11.775 19.356 1.00 97.00 169 VAL A O 1
ATOM 1415 N N . GLU A 1 170 ? -12.110 10.320 20.025 1.00 95.38 170 GLU A N 1
ATOM 1416 C CA . GLU A 1 170 ? -11.775 11.009 21.272 1.00 95.38 170 GLU A CA 1
ATOM 1417 C C . GLU A 1 170 ? -11.072 12.333 20.966 1.00 95.38 170 GLU A C 1
ATOM 1419 O O . GLU A 1 170 ? -11.443 13.383 21.494 1.00 95.38 170 GLU A O 1
ATOM 1424 N N . ARG A 1 171 ? -10.102 12.309 20.044 1.00 96.88 171 ARG A N 1
ATOM 1425 C CA . ARG A 1 171 ? -9.369 13.508 19.608 1.00 96.88 171 ARG A CA 1
ATOM 1426 C C . ARG A 1 171 ? -10.017 14.247 18.440 1.00 96.88 171 ARG A C 1
ATOM 1428 O O . ARG A 1 171 ? -9.482 15.269 18.014 1.00 96.88 171 ARG A O 1
ATOM 1435 N N . ARG A 1 172 ? -11.147 13.754 17.923 1.00 97.19 172 ARG A N 1
ATOM 1436 C CA . ARG A 1 172 ? -11.921 14.341 16.813 1.00 97.19 172 ARG A CA 1
ATOM 1437 C C . ARG A 1 172 ? -11.066 14.640 15.576 1.00 97.19 172 ARG A C 1
ATOM 1439 O O . ARG A 1 172 ? -11.145 15.726 15.003 1.00 97.19 172 ARG A O 1
ATOM 1446 N N . ARG A 1 173 ? -10.228 13.685 15.168 1.00 97.19 173 ARG A N 1
ATOM 1447 C CA . ARG A 1 173 ? -9.299 13.838 14.034 1.00 97.19 173 ARG A CA 1
ATOM 1448 C C . ARG A 1 173 ? -9.285 12.605 13.130 1.00 97.19 173 ARG A C 1
ATOM 1450 O O . ARG A 1 173 ? -9.548 11.502 13.605 1.00 97.19 173 ARG A O 1
ATOM 1457 N N . PRO A 1 174 ? -8.939 12.757 11.841 1.00 96.44 174 PRO A N 1
ATOM 1458 C CA . PRO A 1 174 ? -8.661 11.609 10.990 1.00 96.44 174 PRO A CA 1
ATOM 1459 C C . PRO A 1 174 ? -7.411 10.851 11.462 1.00 96.44 174 PRO A C 1
ATOM 1461 O O . PRO A 1 174 ? -6.491 11.425 12.056 1.00 96.44 174 PRO A O 1
ATOM 1464 N N . GLY A 1 175 ? -7.374 9.564 11.129 1.00 96.50 175 GLY A N 1
ATOM 1465 C CA . GLY A 1 175 ? -6.290 8.643 11.452 1.00 96.50 175 GLY A CA 1
ATOM 1466 C C . GLY A 1 175 ? -6.622 7.708 12.611 1.00 96.50 175 GLY A C 1
ATOM 1467 O O . GLY A 1 175 ? -7.643 7.852 13.281 1.00 96.50 175 GLY A O 1
ATOM 1468 N N . LEU A 1 176 ? -5.744 6.729 12.820 1.00 97.50 176 LEU A N 1
ATOM 1469 C CA . LEU A 1 176 ? -5.844 5.790 13.933 1.00 97.50 176 LEU A CA 1
ATOM 1470 C C . LEU A 1 176 ? -5.645 6.521 15.276 1.00 97.50 176 LEU A C 1
ATOM 1472 O O . LEU A 1 176 ? -4.786 7.411 15.359 1.00 97.50 176 LEU A O 1
ATOM 1476 N N . PRO A 1 177 ? -6.402 6.152 16.327 1.00 97.50 177 PRO A N 1
ATOM 1477 C CA . PRO A 1 177 ? -6.110 6.583 17.688 1.00 97.50 177 PRO A CA 1
ATOM 1478 C C . PRO A 1 177 ? -4.711 6.151 18.142 1.00 97.50 177 PRO A C 1
ATOM 1480 O O . PRO A 1 177 ? -4.093 5.256 17.565 1.00 97.50 177 PRO A O 1
ATOM 1483 N N . ALA A 1 178 ? -4.219 6.767 19.219 1.00 96.06 178 ALA A N 1
ATOM 1484 C CA . ALA A 1 178 ? -3.014 6.262 19.878 1.00 96.06 178 ALA A CA 1
ATOM 1485 C C . ALA A 1 178 ? -3.224 4.816 20.352 1.00 96.06 178 ALA A C 1
ATOM 1487 O O . ALA A 1 178 ? -4.312 4.465 20.804 1.00 96.06 178 ALA A O 1
ATOM 1488 N N . ASP A 1 179 ? -2.164 4.014 20.284 1.00 96.69 179 ASP A N 1
ATOM 1489 C CA . ASP A 1 179 ? -2.150 2.607 20.698 1.00 96.69 179 ASP A CA 1
ATOM 1490 C C . ASP A 1 179 ? -3.145 1.708 19.940 1.00 96.69 179 ASP A C 1
ATOM 1492 O O . ASP A 1 179 ? -3.587 0.689 20.462 1.00 96.69 179 ASP A O 1
ATOM 1496 N N . VAL A 1 180 ? -3.523 2.076 18.711 1.00 97.69 180 VAL A N 1
ATOM 1497 C CA . VAL A 1 180 ? -4.326 1.226 17.823 1.00 97.69 180 VAL A CA 1
ATOM 1498 C C . VAL A 1 180 ? -3.507 0.888 16.587 1.00 97.69 180 VAL A C 1
ATOM 1500 O O . VAL A 1 180 ? -3.140 1.774 15.814 1.00 97.69 180 VAL A O 1
ATOM 1503 N N . ALA A 1 181 ? -3.248 -0.401 16.385 1.00 97.19 181 ALA A N 1
ATOM 1504 C CA . ALA A 1 181 ? -2.680 -0.929 15.153 1.00 97.19 181 ALA A CA 1
ATOM 1505 C C . ALA A 1 181 ? -3.794 -1.479 14.255 1.00 97.19 181 ALA A C 1
ATOM 1507 O O . ALA A 1 181 ? -4.763 -2.067 14.742 1.00 97.19 181 ALA A O 1
ATOM 1508 N N . ALA A 1 182 ? -3.642 -1.295 12.944 1.00 98.00 182 ALA A N 1
ATOM 1509 C CA . ALA A 1 182 ? -4.553 -1.817 11.937 1.00 98.00 182 ALA A CA 1
ATOM 1510 C C . ALA A 1 182 ? -3.768 -2.519 10.829 1.00 98.00 182 ALA A C 1
ATOM 1512 O O . ALA A 1 182 ? -2.730 -2.017 10.396 1.00 98.00 182 ALA A O 1
ATOM 1513 N N . LEU A 1 183 ? -4.286 -3.651 10.362 1.00 98.38 183 LEU A N 1
ATOM 1514 C CA . LEU A 1 183 ? -3.770 -4.376 9.209 1.00 98.38 183 LEU A CA 1
ATOM 1515 C C . LEU A 1 183 ? -4.941 -4.880 8.366 1.00 98.38 183 LEU A C 1
ATOM 1517 O O . LEU A 1 183 ? -5.778 -5.630 8.853 1.00 98.38 183 LEU A O 1
ATOM 1521 N N . VAL A 1 184 ? -4.992 -4.485 7.104 1.00 98.56 184 VAL A N 1
ATOM 1522 C CA . VAL A 1 184 ? -5.859 -5.073 6.090 1.00 98.56 184 VAL A CA 1
ATOM 1523 C C . VAL A 1 184 ? -5.216 -6.372 5.641 1.00 98.56 184 VAL A C 1
ATOM 1525 O O . VAL A 1 184 ? -4.112 -6.358 5.109 1.00 98.56 184 VAL A O 1
ATOM 1528 N N . GLU A 1 185 ? -5.897 -7.486 5.875 1.00 97.00 185 GLU A N 1
ATOM 1529 C CA . GLU A 1 185 ? -5.355 -8.828 5.638 1.00 97.00 185 GLU A CA 1
ATOM 1530 C C . GLU A 1 185 ? -5.739 -9.364 4.261 1.00 97.00 185 GLU A C 1
ATOM 1532 O O . GLU A 1 185 ? -4.939 -10.018 3.602 1.00 97.00 185 GLU A O 1
ATOM 1537 N N . SER A 1 186 ? -6.959 -9.073 3.807 1.00 96.75 186 SER A N 1
ATOM 1538 C CA . SER A 1 186 ? -7.451 -9.542 2.513 1.00 96.75 186 SER A CA 1
ATOM 1539 C C . SER A 1 186 ? -8.532 -8.629 1.949 1.00 96.75 186 SER A C 1
ATOM 1541 O O . SER A 1 186 ? -9.334 -8.046 2.690 1.00 96.75 186 SER A O 1
ATOM 1543 N N . LEU A 1 187 ? -8.607 -8.580 0.620 1.00 97.25 187 LEU A N 1
ATOM 1544 C CA . LEU A 1 187 ? -9.592 -7.817 -0.139 1.00 97.25 187 LEU A CA 1
ATOM 1545 C C . LEU A 1 187 ? -10.375 -8.746 -1.072 1.00 97.25 187 LEU A C 1
ATOM 1547 O O . LEU A 1 187 ? -9.788 -9.581 -1.746 1.00 97.25 187 LEU A O 1
ATOM 1551 N N . ALA A 1 188 ? -11.690 -8.558 -1.133 1.00 95.50 188 ALA A N 1
ATOM 1552 C CA . ALA A 1 188 ? -12.574 -9.129 -2.149 1.00 95.50 188 ALA A CA 1
ATOM 1553 C C . ALA A 1 188 ? -13.570 -8.059 -2.625 1.00 95.50 188 ALA A C 1
ATOM 1555 O O . ALA A 1 188 ? -13.619 -6.964 -2.053 1.00 95.50 188 ALA A O 1
ATOM 1556 N N . ALA A 1 189 ? -14.377 -8.361 -3.642 1.00 95.50 189 ALA A N 1
ATOM 1557 C CA . ALA A 1 189 ? -15.343 -7.413 -4.204 1.00 95.50 189 ALA A CA 1
ATOM 1558 C C . ALA A 1 189 ? -16.341 -6.872 -3.166 1.00 95.50 189 ALA A C 1
ATOM 1560 O O . ALA A 1 189 ? -16.594 -5.671 -3.112 1.00 95.50 189 ALA A O 1
ATOM 1561 N N . ASP A 1 190 ? -16.847 -7.735 -2.289 1.00 95.38 190 ASP A N 1
ATOM 1562 C CA . ASP A 1 190 ? -17.864 -7.422 -1.281 1.00 95.38 190 ASP A CA 1
ATOM 1563 C C . ASP A 1 190 ? -17.345 -7.492 0.167 1.00 95.38 190 ASP A C 1
ATOM 1565 O O . ASP A 1 190 ? -18.078 -7.180 1.105 1.00 95.38 190 ASP A O 1
ATOM 1569 N N . ARG A 1 191 ? -16.067 -7.846 0.365 1.00 95.94 191 ARG A N 1
ATOM 1570 C CA . ARG A 1 191 ? -15.472 -8.069 1.691 1.00 95.94 191 ARG A CA 1
ATOM 1571 C C . ARG A 1 191 ? -14.105 -7.405 1.849 1.00 95.94 191 ARG A C 1
ATOM 1573 O O . ARG A 1 191 ? -13.285 -7.361 0.936 1.00 95.94 191 ARG A O 1
ATOM 1580 N N . THR A 1 192 ? -13.836 -6.901 3.048 1.00 96.94 192 THR A N 1
ATOM 1581 C CA . THR A 1 192 ? -12.508 -6.464 3.501 1.00 96.94 192 THR A CA 1
ATOM 1582 C C . THR A 1 192 ? -12.279 -7.040 4.887 1.00 96.94 192 THR A C 1
ATOM 1584 O O . THR A 1 192 ? -13.141 -6.893 5.750 1.00 96.94 192 THR A O 1
ATOM 1587 N N . VAL A 1 193 ? -11.139 -7.695 5.097 1.00 97.19 193 VAL A N 1
ATOM 1588 C CA . VAL A 1 193 ? -10.750 -8.212 6.414 1.00 97.19 193 VAL A CA 1
ATOM 1589 C C . VAL A 1 193 ? -9.720 -7.270 7.014 1.00 97.19 193 VAL A C 1
ATOM 1591 O O . VAL A 1 193 ? -8.708 -6.970 6.380 1.00 97.19 193 VAL A O 1
ATOM 1594 N N . VAL A 1 194 ? -10.003 -6.782 8.221 1.00 96.94 194 VAL A N 1
ATOM 1595 C CA . VAL A 1 194 ? -9.127 -5.872 8.960 1.00 96.94 194 VAL A CA 1
ATOM 1596 C C . VAL A 1 194 ? -8.881 -6.437 10.348 1.00 96.94 194 VAL A C 1
ATOM 1598 O O . VAL A 1 194 ? -9.821 -6.662 11.109 1.00 96.94 194 VAL A O 1
ATOM 1601 N N . ARG A 1 195 ? -7.610 -6.579 10.705 1.00 96.44 195 ARG A N 1
ATOM 1602 C CA . ARG A 1 195 ? -7.166 -6.835 12.066 1.00 96.44 195 ARG A CA 1
ATOM 1603 C C . ARG A 1 195 ? -6.948 -5.513 12.781 1.00 96.44 195 ARG A C 1
ATOM 1605 O O . ARG A 1 195 ? -6.114 -4.711 12.366 1.00 96.44 195 ARG A O 1
ATOM 1612 N N . LEU A 1 196 ? -7.673 -5.310 13.873 1.00 95.62 196 LEU A N 1
ATOM 1613 C CA . LEU A 1 196 ? -7.487 -4.182 14.779 1.00 95.62 196 LEU A CA 1
ATOM 1614 C C . LEU A 1 196 ? -6.933 -4.691 16.103 1.00 95.62 196 LEU A C 1
ATOM 1616 O O . LEU A 1 196 ? -7.472 -5.630 16.684 1.00 95.62 196 LEU A O 1
ATOM 1620 N N . VAL A 1 197 ? -5.863 -4.062 16.580 1.00 95.69 197 VAL A N 1
ATOM 1621 C CA . VAL A 1 197 ? -5.221 -4.419 17.847 1.00 95.69 197 VAL A CA 1
ATOM 1622 C C . VAL A 1 197 ? -5.090 -3.172 18.702 1.00 95.69 197 VAL A C 1
ATOM 1624 O O . VAL A 1 197 ? -4.463 -2.195 18.296 1.00 95.69 197 VAL A O 1
ATOM 1627 N N . ASN A 1 198 ? -5.657 -3.223 19.905 1.00 95.56 198 ASN A N 1
ATOM 1628 C CA . ASN A 1 198 ? -5.318 -2.276 20.955 1.00 95.56 198 ASN A CA 1
ATOM 1629 C C . ASN A 1 198 ? -3.970 -2.687 21.556 1.00 95.56 198 ASN A C 1
ATOM 1631 O O . ASN A 1 198 ? -3.862 -3.737 22.185 1.00 95.56 198 ASN A O 1
ATOM 1635 N N . THR A 1 199 ? -2.940 -1.875 21.344 1.00 96.00 199 THR A N 1
ATOM 1636 C CA . THR A 1 199 ? -1.591 -2.111 21.870 1.00 96.00 199 THR A CA 1
ATOM 1637 C C . THR A 1 199 ? -1.402 -1.517 23.267 1.00 96.00 199 THR A C 1
ATOM 1639 O O . THR A 1 199 ? -0.319 -1.636 23.839 1.00 96.00 199 THR A O 1
ATOM 1642 N N . SER A 1 200 ? -2.423 -0.859 23.829 1.00 95.25 200 SER A N 1
ATOM 1643 C CA . SER A 1 200 ? -2.389 -0.369 25.204 1.00 95.25 200 SER A CA 1
ATOM 1644 C C . SER A 1 200 ? -2.624 -1.508 26.189 1.00 95.25 200 SER A C 1
ATOM 1646 O O . SER A 1 200 ? -3.594 -2.251 26.079 1.00 95.25 200 SER A O 1
ATOM 1648 N N . ALA A 1 201 ? -1.778 -1.593 27.214 1.00 93.12 201 ALA A N 1
ATOM 1649 C CA . ALA A 1 201 ? -1.952 -2.558 28.296 1.00 93.12 201 ALA A CA 1
ATOM 1650 C C . ALA A 1 201 ? -3.055 -2.165 29.299 1.00 93.12 201 ALA A C 1
ATOM 1652 O O . ALA A 1 201 ? -3.444 -2.988 30.123 1.00 93.12 201 ALA A O 1
ATOM 1653 N N . THR A 1 202 ? -3.515 -0.906 29.294 1.00 95.38 202 THR A N 1
ATOM 1654 C CA . THR A 1 202 ? -4.373 -0.370 30.371 1.00 95.38 202 THR A CA 1
ATOM 1655 C C . THR A 1 202 ? -5.535 0.494 29.904 1.00 95.38 202 THR A C 1
ATOM 1657 O O . THR A 1 202 ? -6.437 0.754 30.697 1.00 95.38 202 THR A O 1
ATOM 1660 N N . GLN A 1 203 ? -5.528 0.975 28.661 1.00 94.81 203 GLN A N 1
ATOM 1661 C CA . GLN A 1 203 ? -6.551 1.891 28.162 1.00 94.81 203 GLN A CA 1
ATOM 1662 C C . GLN A 1 203 ? -7.400 1.201 27.104 1.00 94.81 203 GLN A C 1
ATOM 1664 O O . GLN A 1 203 ? -6.868 0.636 26.151 1.00 94.81 203 GLN A O 1
ATOM 1669 N N . ALA A 1 204 ? -8.721 1.297 27.237 1.00 93.94 204 ALA A N 1
ATOM 1670 C CA . ALA A 1 204 ? -9.619 1.013 26.127 1.00 93.94 204 ALA A CA 1
ATOM 1671 C C . ALA A 1 204 ? -9.456 2.088 25.040 1.00 93.94 204 ALA A C 1
ATOM 1673 O O . ALA A 1 204 ? -9.115 3.237 25.332 1.00 93.94 204 ALA A O 1
ATOM 1674 N N . ARG A 1 205 ? -9.696 1.711 23.782 1.00 95.06 205 ARG A N 1
ATOM 1675 C CA . ARG A 1 205 ? -9.614 2.611 22.628 1.00 95.06 205 ARG A CA 1
ATOM 1676 C C . ARG A 1 205 ? -10.873 2.497 21.788 1.00 95.06 205 ARG A C 1
ATOM 1678 O O . ARG A 1 205 ? -11.324 1.393 21.498 1.00 95.06 205 ARG A O 1
ATOM 1685 N N . THR A 1 206 ? -11.393 3.643 21.360 1.00 96.25 206 THR A N 1
ATOM 1686 C CA . THR A 1 206 ? -12.494 3.707 20.394 1.00 96.25 206 THR A CA 1
ATOM 1687 C C . THR A 1 206 ? -11.967 4.209 19.058 1.00 96.25 206 THR A C 1
ATOM 1689 O O . THR A 1 206 ? -11.354 5.273 18.984 1.00 96.25 206 THR A O 1
ATOM 1692 N N . VAL A 1 207 ? -12.227 3.462 17.987 1.00 97.19 207 VAL A N 1
ATOM 1693 C CA . VAL A 1 207 ? -11.891 3.854 16.614 1.00 97.19 207 VAL A CA 1
ATOM 1694 C C . VAL A 1 207 ? -13.149 3.827 15.758 1.00 97.19 207 VAL A C 1
ATOM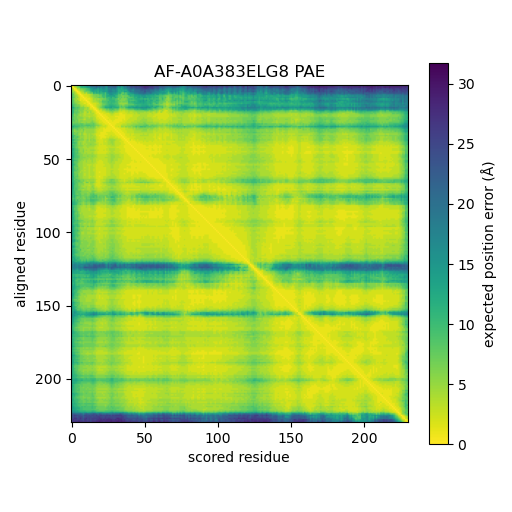 1696 O O . VAL A 1 207 ? -13.944 2.893 15.842 1.00 97.19 207 VAL A O 1
ATOM 1699 N N . LEU A 1 208 ? -13.334 4.855 14.931 1.00 97.62 208 LEU A N 1
ATOM 1700 C CA . LEU A 1 208 ? -14.395 4.877 13.930 1.00 97.62 208 LEU A CA 1
ATOM 1701 C C . LEU A 1 208 ? -13.817 4.491 12.572 1.00 97.62 208 LEU A C 1
ATOM 1703 O O . LEU A 1 208 ? -12.832 5.076 12.121 1.00 97.62 208 LEU A O 1
ATOM 1707 N N . LEU A 1 209 ? -14.443 3.504 11.933 1.00 97.50 209 LEU A N 1
ATOM 1708 C CA . LEU A 1 209 ? -14.106 3.039 10.593 1.00 97.50 209 LEU A CA 1
ATOM 1709 C C . LEU A 1 209 ? -15.149 3.564 9.609 1.00 97.50 209 LEU A C 1
ATOM 1711 O O . LEU A 1 209 ? -16.348 3.370 9.793 1.00 97.50 209 LEU A O 1
ATOM 1715 N N . GLN A 1 210 ? -14.679 4.195 8.543 1.00 97.62 210 GLN A N 1
ATOM 1716 C CA . GLN A 1 210 ? -15.481 4.610 7.405 1.00 97.62 210 GLN A CA 1
ATOM 1717 C C . GLN A 1 210 ? -15.232 3.659 6.235 1.00 97.62 210 GLN A C 1
ATOM 1719 O O . GLN A 1 210 ? -14.087 3.306 5.944 1.00 97.62 210 GLN A O 1
ATOM 1724 N N . ALA A 1 211 ? -16.313 3.277 5.560 1.00 97.00 211 ALA A N 1
ATOM 1725 C CA . ALA A 1 211 ? -16.271 2.512 4.325 1.00 97.00 211 ALA A CA 1
ATOM 1726 C C . ALA A 1 211 ? -15.862 3.441 3.172 1.00 97.00 211 ALA A C 1
ATOM 1728 O O . ALA A 1 211 ? -16.606 4.358 2.824 1.00 97.00 211 ALA A O 1
ATOM 1729 N N . GLY A 1 212 ? -14.688 3.222 2.582 1.00 96.81 212 GLY A N 1
ATOM 1730 C CA . GLY A 1 212 ? -14.161 4.127 1.560 1.00 96.81 212 GLY A CA 1
ATOM 1731 C C . GLY A 1 212 ? -13.371 5.314 2.123 1.00 96.81 212 GLY A C 1
ATOM 1732 O O . GLY A 1 212 ? -13.610 5.778 3.245 1.00 96.81 212 GLY A O 1
ATOM 1733 N N . ALA A 1 213 ? -12.441 5.862 1.338 1.00 95.38 213 ALA A N 1
ATOM 1734 C CA . ALA A 1 213 ? -11.696 7.065 1.731 1.00 95.38 213 ALA A CA 1
ATOM 1735 C C . ALA A 1 213 ? -12.587 8.320 1.796 1.00 95.38 213 ALA A C 1
ATOM 1737 O O . ALA A 1 213 ? -12.334 9.232 2.599 1.00 95.38 213 ALA A O 1
ATOM 1738 N N . PHE A 1 214 ? -13.636 8.336 0.973 1.00 95.75 214 PHE A N 1
ATOM 1739 C CA . PHE A 1 214 ? -14.589 9.421 0.756 1.00 95.75 214 PHE A CA 1
ATOM 1740 C C . PHE A 1 214 ? -16.021 9.059 1.182 1.00 95.75 214 PHE A C 1
ATOM 1742 O O . PHE A 1 214 ? -16.925 9.871 1.002 1.00 95.75 214 PHE A O 1
ATOM 1749 N N . GLY A 1 215 ? -16.239 7.873 1.756 1.00 95.75 215 GLY A N 1
ATOM 1750 C CA . GLY A 1 215 ? -17.583 7.388 2.085 1.00 95.75 215 GLY A CA 1
ATOM 1751 C C . GLY A 1 215 ? -18.315 6.799 0.876 1.00 95.75 215 GLY A C 1
ATOM 1752 O O . GLY A 1 215 ? -19.538 6.716 0.874 1.00 95.75 215 GLY A O 1
ATOM 1753 N N . GLU A 1 216 ? -17.575 6.427 -0.169 1.00 94.69 216 GLU A N 1
ATOM 1754 C CA . GLU A 1 216 ? -18.080 5.861 -1.422 1.00 94.69 216 GLU A CA 1
ATOM 1755 C C . GLU A 1 216 ? -18.582 4.416 -1.280 1.00 94.69 216 GLU A C 1
ATOM 1757 O O . GLU A 1 216 ? -19.256 3.898 -2.171 1.00 94.69 216 GLU A O 1
ATOM 1762 N N . HIS A 1 217 ? -18.266 3.759 -0.163 1.00 95.12 217 HIS A N 1
ATOM 1763 C CA . HIS A 1 217 ? -18.716 2.409 0.149 1.00 95.12 217 HIS A CA 1
ATOM 1764 C C . HIS A 1 217 ? -19.717 2.417 1.306 1.00 95.12 217 HIS A C 1
ATOM 1766 O O . HIS A 1 217 ? -19.876 3.398 2.032 1.00 95.12 217 HIS A O 1
ATOM 1772 N N . ARG A 1 218 ? -20.387 1.282 1.509 1.00 95.88 218 ARG A N 1
ATOM 1773 C CA . ARG A 1 218 ? -21.322 1.082 2.616 1.00 95.88 218 ARG A CA 1
ATOM 1774 C C . ARG A 1 218 ? -21.088 -0.278 3.254 1.00 95.88 218 ARG A C 1
ATOM 1776 O O . ARG A 1 218 ? -21.190 -1.294 2.577 1.00 95.88 218 ARG A O 1
ATOM 1783 N N . PHE A 1 219 ? -20.845 -0.297 4.562 1.00 95.88 219 PHE A N 1
ATOM 1784 C CA . PHE A 1 219 ? -20.893 -1.539 5.329 1.00 95.88 219 PHE A CA 1
ATOM 1785 C C . PHE A 1 219 ? -22.350 -1.969 5.515 1.00 95.88 219 PHE A C 1
ATOM 1787 O O . PHE A 1 219 ? -23.191 -1.181 5.954 1.00 95.88 219 PHE A O 1
ATOM 1794 N N . THR A 1 220 ? -22.652 -3.211 5.152 1.00 96.62 220 THR A N 1
ATOM 1795 C CA . THR A 1 220 ? -23.975 -3.832 5.326 1.00 96.62 220 THR A CA 1
ATOM 1796 C C . THR A 1 220 ? -23.975 -4.871 6.443 1.00 96.62 220 THR A C 1
ATOM 1798 O O . THR A 1 220 ? -25.007 -5.073 7.076 1.00 96.62 220 THR A O 1
ATOM 1801 N N . ALA A 1 221 ? -22.821 -5.479 6.714 1.00 95.19 221 ALA A N 1
ATOM 1802 C CA . ALA A 1 221 ? -22.593 -6.436 7.785 1.00 95.19 221 ALA A CA 1
ATOM 1803 C C . ALA A 1 221 ? -21.177 -6.261 8.354 1.00 95.19 221 ALA A C 1
ATOM 1805 O O . ALA A 1 221 ? -20.286 -5.736 7.684 1.00 95.19 221 ALA A O 1
ATOM 1806 N N . ALA A 1 222 ? -20.988 -6.702 9.595 1.00 93.88 222 ALA A N 1
ATOM 1807 C CA . ALA A 1 222 ? -19.689 -6.815 10.241 1.00 93.88 222 ALA A CA 1
ATOM 1808 C C . ALA A 1 222 ? -19.660 -8.116 11.045 1.00 93.88 222 ALA A C 1
ATOM 1810 O O . ALA A 1 222 ? -20.561 -8.378 11.842 1.00 93.88 222 ALA A O 1
ATOM 1811 N N . GLU A 1 223 ? -18.620 -8.909 10.830 1.00 92.12 223 GLU A N 1
ATOM 1812 C CA . GLU A 1 223 ? -18.371 -10.175 11.515 1.00 92.12 223 GLU A CA 1
ATOM 1813 C C . GLU A 1 223 ? -16.983 -10.111 12.155 1.00 92.12 223 GLU A C 1
ATOM 1815 O O . GLU A 1 223 ? -16.091 -9.430 11.646 1.00 92.12 223 GLU A O 1
ATOM 1820 N N . TYR A 1 224 ? -16.796 -10.801 13.278 1.00 87.25 224 TYR A N 1
ATOM 1821 C CA . TYR A 1 224 ? -15.506 -10.892 13.955 1.00 87.25 224 TYR A CA 1
ATOM 1822 C C . TYR A 1 224 ? -15.255 -12.337 14.390 1.00 87.25 224 TYR A C 1
ATOM 1824 O O . TYR A 1 224 ? -16.145 -12.980 14.939 1.00 87.25 224 TYR A O 1
ATOM 1832 N N . GLU A 1 225 ? -14.048 -12.852 14.135 1.00 72.25 225 GLU A N 1
ATOM 1833 C CA . GLU A 1 225 ? -13.671 -14.226 14.507 1.00 72.25 225 GLU A CA 1
ATOM 1834 C C . GLU A 1 225 ? -13.431 -14.366 16.011 1.00 72.25 225 GLU A C 1
ATOM 1836 O O . GLU A 1 225 ? -13.889 -15.315 16.643 1.00 72.25 225 GLU A O 1
ATOM 1841 N N . SER A 1 226 ? -12.719 -13.407 16.603 1.00 69.44 226 SER A N 1
ATOM 1842 C CA . SER A 1 226 ? -12.363 -13.442 18.017 1.00 69.44 226 SER A CA 1
ATOM 1843 C C . SER A 1 226 ? -12.375 -12.042 18.610 1.00 69.44 226 SER A C 1
ATOM 1845 O O . SER A 1 226 ? -11.693 -11.149 18.106 1.00 69.44 226 SER A O 1
ATOM 1847 N N . ARG A 1 227 ? -13.098 -11.861 19.718 1.00 64.25 227 ARG A N 1
ATOM 1848 C CA . ARG A 1 227 ? -12.920 -10.713 20.610 1.00 64.25 227 ARG A CA 1
ATOM 1849 C C . ARG A 1 227 ? -12.051 -11.174 21.774 1.00 64.25 227 ARG A C 1
ATOM 1851 O O . ARG A 1 227 ? -12.515 -11.912 22.635 1.00 64.25 227 ARG A O 1
ATOM 1858 N N . THR A 1 228 ? -10.778 -10.794 21.769 1.00 63.53 228 THR A N 1
ATOM 1859 C CA . THR A 1 228 ? -9.834 -11.136 22.848 1.00 63.53 228 THR A CA 1
ATOM 1860 C C . THR A 1 228 ? -9.849 -10.128 23.998 1.00 63.53 228 THR A C 1
ATOM 1862 O O . THR A 1 228 ? -9.153 -10.325 24.989 1.00 63.53 228 THR A O 1
ATOM 1865 N N . SER A 1 229 ? -10.660 -9.073 23.892 1.00 57.19 229 SER A N 1
ATOM 1866 C CA . SER A 1 229 ? -10.962 -8.137 24.975 1.00 57.19 229 SER A CA 1
ATOM 1867 C C . SER A 1 229 ? -12.421 -8.264 25.425 1.00 57.19 229 SER A C 1
ATOM 1869 O O . SER A 1 229 ? -13.269 -8.753 24.674 1.00 57.19 229 SER A O 1
ATOM 1871 N N . GLU A 1 230 ? -12.729 -7.821 26.646 1.00 48.66 230 GLU A N 1
ATOM 1872 C CA . GLU A 1 230 ? -14.117 -7.598 27.090 1.00 48.66 230 GLU A CA 1
ATOM 1873 C C . GLU A 1 230 ? -14.802 -6.412 26.370 1.00 48.66 230 GLU A C 1
ATOM 1875 O O . GLU A 1 230 ? -14.121 -5.719 25.580 1.00 48.66 230 GLU A O 1
#

Secondary structure (DSSP, 8-state):
-T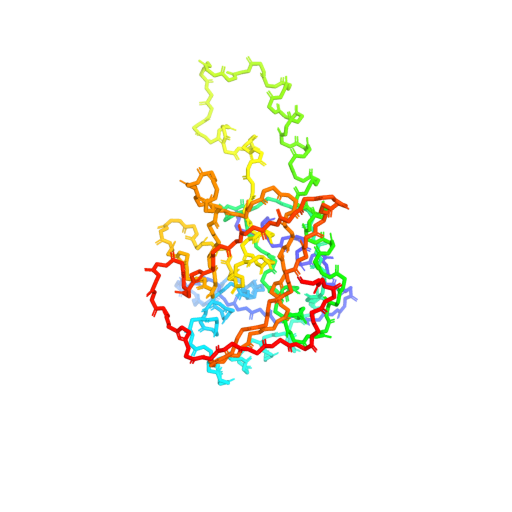HHHHHHHHHTSPTT-----EEEEEETTEEEEEEPPPSHHHHHHHHHH--HHHHHHHHHHHTT--S-TT-------SSS---HHHHHHHHTTS-TTHHHHHHHHHHHHHHHHHHHHHH-S-TTSS--TTHHHHH-----HHHIIIII--PPPPTTT-----SEEEEETTTTEESPPTTEEEEEEEE-SS-EEEEEEE--SS----EEEEESSSS-S-------S-----

Sequence (230 aa):
SVGANWQKQLDAIPHGEKTFLVPYRYGDAGWFDWQPMSALYPVYLWHLSMRDDDWERVERLQEKEANDWNQVHSFRDKHDAGHEQPWVNFLAGRNSDYPERIQQATYQQLCRRMAQTRADQDVGTQHHIHHWQWGNPVSSEALIQLTMGAPQPIYNGGLLHARVRYFDVERRRPGLPADVAALVESLAADRTVVRLVNTSATQARTVLLQAGAFGEHRFTAAEYESRTSE

Foldseek 3Di:
DCVVVCVVVVVQQPPPDDADWDFPDQDPVGTDDTGQDQLVPLLQVCLVQLDPVSVVVSVVSVVRGSHDLLDDAQDDDLLLFRNSSNLVCQQVVNRVCVLVRNVVSLVVLLVVLCVVVVVDPCPPHDDDPCSVVSNPSDGCQSVQCFAFVFGRADPPDRDTWTQKWKDQPVVRGTDDDPQKDKGFRHDHPQDTDMDIDRNDPPDDGDMDMAGTPVNPDDDPDDDDPDDPDD